Protein AF-A0A2Z6I873-F1 (afdb_monomer_lite)

pLDDT: mean 78.46, std 14.17, range [36.84, 95.69]

Radius of gyration: 42.98 Å; chains: 1; bounding box: 74×57×119 Å

Organism: NCBI:txid2494234

Sequence (295 aa):
MDRLLSEEDGTARLMSDFQIARRAGEVIQPVVKPFRLVLDFSRGHTRYEDHTLVLLAQNAAQLNRLRQLVPRMLAALAVKGLPVAEIDIRIAPPAEPEPEPVPPAPPREHSIAASARLRARLDDFHDPDLRATLARLADAIAPRPEERTGQLRSGFDEAGNDARHLLEALARLENHLPEAPDPRLVPTEEDVQHKPELAGVRDRLLSKLTRRVALEDRLGRLRARAGDELLAVESARFQLGFDFEGDAGSESGMPEPSADDVARLERDYLALKARLLDLRNEVEALESAIDHSAH

Secondary structure (DSSP, 8-state):
--SSHHHHHHHHHHHHHHHHHHHHHHHHHHHHGGGT----TTTSSEEEETTEEEEEESSHHHHHHHHHHHHHHHHHHHHTT----EEEEEEPPPPPPPPP-PPPPPPPPP-HHHHHHHHHTGGG---HHHHHHHHHHHHHHSPPHHHHHHHHHHHHHHHHHHHHHHHHHHHHHHHTSPPPPPGGGSPPHHHHHH-GGGHHHHHHHHHHHHHHHHHHHHHHHHHHHHHHHHHHHHHHHHHTTPPPTT-TT----PPPPPHHHHHHHHHHHHHHHHHHHHHHHHHHHHHHHHHHH--

Structure (mmCIF, N/CA/C/O backbone):
data_AF-A0A2Z6I873-F1
#
_entry.id   AF-A0A2Z6I873-F1
#
loop_
_atom_site.group_PDB
_atom_site.id
_atom_site.type_symbol
_atom_site.label_atom_id
_atom_site.label_alt_id
_atom_site.label_comp_id
_atom_site.label_asym_id
_atom_site.label_entity_id
_atom_site.label_seq_id
_atom_site.pdbx_PDB_ins_code
_atom_site.Cartn_x
_atom_site.Cartn_y
_atom_site.Cartn_z
_atom_site.occupancy
_atom_site.B_iso_or_equiv
_atom_site.auth_seq_id
_atom_site.auth_comp_id
_atom_site.auth_asym_id
_atom_site.auth_atom_id
_atom_site.pdbx_PDB_model_num
ATOM 1 N N . MET A 1 1 ? 10.652 -19.950 -63.183 1.00 39.16 1 MET A N 1
ATOM 2 C CA . MET A 1 1 ? 11.901 -19.277 -62.780 1.00 39.16 1 MET A CA 1
ATOM 3 C C . MET A 1 1 ? 12.100 -18.112 -63.734 1.00 39.16 1 MET A C 1
ATOM 5 O O . MET A 1 1 ? 12.681 -18.331 -64.776 1.00 39.16 1 MET A O 1
ATOM 9 N N . ASP A 1 2 ? 11.515 -16.945 -63.453 1.00 42.38 2 ASP A N 1
ATOM 10 C CA . ASP A 1 2 ? 11.633 -15.759 -64.334 1.00 42.38 2 ASP A CA 1
ATOM 11 C C . ASP A 1 2 ? 11.226 -14.465 -63.596 1.00 42.38 2 ASP A C 1
ATOM 13 O O . ASP A 1 2 ? 10.561 -13.581 -64.122 1.00 42.38 2 ASP A O 1
ATOM 17 N N . ARG A 1 3 ? 11.539 -14.384 -62.295 1.00 39.78 3 ARG A N 1
ATOM 18 C CA . ARG A 1 3 ? 11.230 -13.207 -61.456 1.00 39.78 3 ARG A CA 1
ATOM 19 C C . ARG A 1 3 ? 12.437 -12.608 -60.738 1.00 39.78 3 ARG A C 1
ATOM 21 O O . ARG A 1 3 ? 12.281 -11.589 -60.091 1.00 39.78 3 ARG A O 1
ATOM 28 N N . LEU A 1 4 ? 13.617 -13.217 -60.872 1.00 39.97 4 LEU A N 1
ATOM 29 C CA . LEU A 1 4 ? 14.851 -12.764 -60.216 1.00 39.97 4 LEU A CA 1
ATOM 30 C C . LEU A 1 4 ? 15.862 -12.130 -61.192 1.00 39.97 4 LEU A C 1
ATOM 32 O O . LEU A 1 4 ? 16.748 -11.422 -60.745 1.00 39.97 4 LEU A O 1
ATOM 36 N N . LEU A 1 5 ? 15.701 -12.308 -62.512 1.00 40.38 5 LEU A N 1
ATOM 37 C CA . LEU A 1 5 ? 16.580 -11.699 -63.528 1.00 40.38 5 LEU A CA 1
ATOM 38 C C . LEU A 1 5 ? 16.092 -10.320 -64.020 1.00 40.38 5 LEU A C 1
ATOM 40 O O . LEU A 1 5 ? 16.862 -9.569 -64.602 1.00 40.38 5 LEU A O 1
ATOM 44 N N . SER A 1 6 ? 14.833 -9.939 -63.759 1.00 50.22 6 SER A N 1
ATOM 45 C CA . SER A 1 6 ? 14.319 -8.602 -64.121 1.00 50.22 6 SER A CA 1
ATOM 46 C C . SER A 1 6 ? 14.684 -7.503 -63.116 1.00 50.22 6 SER A C 1
ATOM 48 O O . SER A 1 6 ? 14.650 -6.326 -63.471 1.00 50.22 6 SER A O 1
ATOM 50 N N . GLU A 1 7 ? 15.037 -7.857 -61.877 1.00 46.22 7 GLU A N 1
ATOM 51 C CA . GLU A 1 7 ? 15.473 -6.883 -60.865 1.00 46.22 7 GLU A CA 1
ATOM 52 C C . GLU A 1 7 ? 16.946 -6.486 -61.049 1.00 46.22 7 GLU A C 1
ATOM 54 O O . GLU A 1 7 ? 17.292 -5.320 -60.859 1.00 46.22 7 GLU A O 1
ATOM 59 N N . GLU A 1 8 ? 17.810 -7.401 -61.497 1.00 48.56 8 GLU A N 1
ATOM 60 C CA . GLU A 1 8 ? 19.225 -7.111 -61.782 1.00 48.56 8 GLU A CA 1
ATOM 61 C C . GLU A 1 8 ? 19.395 -6.188 -63.004 1.00 48.56 8 GLU A C 1
ATOM 63 O O . GLU A 1 8 ? 20.125 -5.198 -62.937 1.00 48.56 8 GLU A O 1
ATOM 68 N N . ASP A 1 9 ? 18.638 -6.414 -64.084 1.00 55.28 9 ASP A N 1
ATOM 69 C CA . ASP A 1 9 ? 18.617 -5.512 -65.246 1.00 55.28 9 ASP A CA 1
ATOM 70 C C . ASP A 1 9 ? 17.970 -4.153 -64.927 1.00 55.28 9 ASP A C 1
ATOM 72 O O . ASP A 1 9 ? 18.405 -3.111 -65.429 1.00 55.28 9 ASP A O 1
ATOM 76 N N . GLY A 1 10 ? 16.941 -4.137 -64.072 1.00 58.72 10 GLY A N 1
ATOM 77 C CA . GLY A 1 10 ? 16.298 -2.907 -63.608 1.00 58.72 10 GLY A CA 1
ATOM 78 C C . GLY A 1 10 ? 17.222 -2.061 -62.730 1.00 58.72 10 GLY A C 1
ATOM 79 O O . GLY A 1 10 ? 17.342 -0.855 -62.938 1.00 58.72 10 GLY A O 1
ATOM 80 N N . THR A 1 11 ? 17.934 -2.685 -61.790 1.00 61.53 11 THR A N 1
ATOM 81 C CA . THR A 1 11 ? 18.901 -2.004 -60.914 1.00 61.53 11 THR A CA 1
ATOM 82 C C . THR A 1 11 ? 20.138 -1.529 -61.671 1.00 61.53 11 THR A C 1
ATOM 84 O O . THR A 1 11 ? 20.607 -0.420 -61.412 1.00 61.53 11 THR A O 1
ATOM 87 N N . ALA A 1 12 ? 20.627 -2.289 -62.656 1.00 62.16 12 ALA A N 1
ATOM 88 C CA . ALA A 1 12 ? 21.726 -1.864 -63.522 1.00 62.16 12 ALA A CA 1
ATOM 89 C C . ALA A 1 12 ? 21.360 -0.629 -64.367 1.00 62.16 12 ALA A C 1
ATOM 91 O O . ALA A 1 12 ? 22.153 0.313 -64.441 1.00 62.16 12 ALA A O 1
ATOM 92 N N . ARG A 1 13 ? 20.144 -0.588 -64.936 1.00 62.38 13 ARG A N 1
ATOM 93 C CA . ARG A 1 13 ? 19.623 0.581 -65.672 1.00 62.38 13 ARG A CA 1
ATOM 94 C C . ARG A 1 13 ? 19.418 1.794 -64.764 1.00 62.38 13 ARG A C 1
ATOM 96 O O . ARG A 1 13 ? 19.892 2.882 -65.076 1.00 62.38 13 ARG A O 1
ATOM 103 N N . LEU A 1 14 ? 18.825 1.599 -63.587 1.00 64.06 14 LEU A N 1
ATOM 104 C CA . LEU A 1 14 ? 18.654 2.664 -62.591 1.00 64.06 14 LEU A CA 1
ATOM 105 C C . LEU A 1 14 ? 20.001 3.238 -62.122 1.00 64.06 14 LEU A C 1
ATOM 107 O O . LEU A 1 14 ? 20.135 4.449 -61.950 1.00 64.06 14 LEU A O 1
ATOM 111 N N . MET A 1 15 ? 21.022 2.390 -61.958 1.00 68.19 15 MET A N 1
ATOM 112 C CA . MET A 1 15 ? 22.381 2.821 -61.626 1.00 68.19 15 MET A CA 1
ATOM 113 C C . MET A 1 15 ? 23.045 3.592 -62.773 1.00 68.19 15 MET A C 1
ATOM 115 O O . MET A 1 15 ? 23.716 4.593 -62.511 1.00 68.19 15 MET A O 1
ATOM 119 N N . SER A 1 16 ? 22.859 3.179 -64.034 1.00 68.56 16 SER A N 1
ATOM 120 C CA . SER A 1 16 ? 23.373 3.936 -65.183 1.00 68.56 16 SER A CA 1
ATOM 121 C C . SER A 1 16 ? 22.681 5.289 -65.335 1.00 68.56 16 SER A C 1
ATOM 123 O O . SER A 1 16 ? 23.359 6.300 -65.532 1.00 68.56 16 SER A O 1
ATOM 125 N N . ASP A 1 17 ? 21.364 5.340 -65.145 1.00 70.62 17 ASP A N 1
ATOM 126 C CA . ASP A 1 17 ? 20.580 6.573 -65.225 1.00 70.62 17 ASP A CA 1
ATOM 127 C C . ASP A 1 17 ? 20.951 7.535 -64.093 1.00 70.62 17 ASP A C 1
ATOM 129 O O . ASP A 1 17 ? 21.125 8.734 -64.318 1.00 70.62 17 ASP A O 1
ATOM 133 N N . PHE A 1 18 ? 21.192 7.014 -62.886 1.00 66.75 18 PHE A N 1
ATOM 134 C CA . PHE A 1 18 ? 21.690 7.795 -61.754 1.00 66.75 18 PHE A CA 1
ATOM 135 C C . PHE A 1 18 ? 23.097 8.360 -62.003 1.00 66.75 18 PHE A C 1
ATOM 137 O O . PHE A 1 18 ? 23.373 9.520 -61.685 1.00 66.75 18 PHE A O 1
ATOM 144 N N . GLN A 1 19 ? 23.999 7.584 -62.613 1.00 72.06 19 GLN A N 1
ATOM 145 C CA . GLN A 1 19 ? 25.341 8.059 -62.967 1.00 72.06 19 GLN A CA 1
ATOM 146 C C . GLN A 1 19 ? 25.305 9.145 -64.052 1.00 72.06 19 GLN A C 1
ATOM 148 O O . GLN A 1 19 ? 26.059 10.120 -63.961 1.00 72.06 19 GLN A O 1
ATOM 153 N N . ILE A 1 20 ? 24.425 9.012 -65.050 1.00 71.75 20 ILE A N 1
ATOM 154 C CA . ILE A 1 20 ? 24.204 10.033 -66.086 1.00 71.75 20 ILE A CA 1
ATOM 155 C C . ILE A 1 20 ? 23.599 11.295 -65.461 1.00 71.75 20 ILE A C 1
ATOM 157 O O . ILE A 1 20 ? 24.105 12.390 -65.707 1.00 71.75 20 ILE A O 1
ATOM 161 N N . ALA A 1 21 ? 22.594 11.157 -64.592 1.00 70.12 21 ALA A N 1
ATOM 162 C CA . ALA A 1 21 ? 21.965 12.271 -63.883 1.00 70.12 21 ALA A CA 1
ATOM 163 C C . ALA A 1 21 ? 22.954 13.029 -62.981 1.00 70.12 21 ALA A C 1
ATOM 165 O O . ALA A 1 21 ? 22.953 14.264 -62.965 1.00 70.12 21 ALA A O 1
ATOM 166 N N . ARG A 1 22 ? 23.850 12.316 -62.284 1.00 72.62 22 ARG A N 1
ATOM 167 C CA . ARG A 1 22 ? 24.911 12.912 -61.460 1.00 72.62 22 ARG A CA 1
ATOM 168 C C . ARG A 1 22 ? 25.940 13.661 -62.304 1.00 72.62 22 ARG A C 1
ATOM 170 O O . ARG A 1 22 ? 26.270 14.803 -61.995 1.00 72.62 22 ARG A O 1
ATOM 177 N N . ARG A 1 23 ? 26.417 13.054 -63.396 1.00 68.88 23 ARG A N 1
ATOM 178 C CA . ARG A 1 23 ? 27.360 13.709 -64.321 1.00 68.88 23 ARG A CA 1
ATOM 179 C C . ARG A 1 23 ? 26.734 14.936 -64.983 1.00 68.88 23 ARG A C 1
ATOM 181 O O . ARG A 1 23 ? 27.389 15.968 -65.079 1.00 68.88 23 ARG A O 1
ATOM 188 N N . ALA A 1 24 ? 25.471 14.858 -65.396 1.00 68.75 24 ALA A N 1
ATOM 189 C CA . ALA A 1 24 ? 24.734 16.001 -65.929 1.00 68.75 24 ALA A CA 1
ATOM 190 C C . ALA A 1 24 ? 24.575 17.110 -64.875 1.00 68.75 24 ALA A C 1
ATOM 192 O O . ALA A 1 24 ? 24.815 18.280 -65.170 1.00 68.75 24 ALA A O 1
ATOM 193 N N . GLY A 1 25 ? 24.271 16.740 -63.629 1.00 67.25 25 GLY A N 1
ATOM 194 C CA . GLY A 1 25 ? 24.203 17.647 -62.485 1.00 67.25 25 GLY A CA 1
ATOM 195 C C . GLY A 1 25 ? 25.512 18.395 -62.216 1.00 67.25 25 GLY A C 1
ATOM 196 O O . GLY A 1 25 ? 25.511 19.619 -62.101 1.00 67.25 25 GLY A O 1
ATOM 197 N N . GLU A 1 26 ? 26.649 17.695 -62.219 1.00 71.88 26 GLU A N 1
ATOM 198 C CA . GLU A 1 26 ? 27.989 18.289 -62.067 1.00 71.88 26 GLU A CA 1
ATOM 199 C C . GLU A 1 26 ? 28.343 19.271 -63.201 1.00 71.88 26 GLU A C 1
ATOM 201 O O . GLU A 1 26 ? 29.030 20.269 -62.975 1.00 71.88 26 GLU A O 1
ATOM 206 N N . VAL A 1 27 ? 27.861 19.022 -64.424 1.00 70.44 27 VAL A N 1
ATOM 207 C CA . VAL A 1 27 ? 28.084 19.892 -65.595 1.00 70.44 27 VAL A CA 1
ATOM 208 C C . VAL A 1 27 ? 27.200 21.137 -65.567 1.00 70.44 27 VAL A C 1
ATOM 210 O O . VAL A 1 27 ? 27.641 22.215 -65.968 1.00 70.44 27 VAL A O 1
ATOM 213 N N . ILE A 1 28 ? 25.972 21.007 -65.072 1.00 70.81 28 ILE A N 1
ATOM 214 C CA . ILE A 1 28 ? 24.995 22.098 -64.992 1.00 70.81 28 ILE A CA 1
ATOM 215 C C . ILE A 1 28 ? 25.265 23.009 -63.788 1.00 70.81 28 ILE A C 1
ATOM 217 O O . ILE A 1 28 ? 25.073 24.224 -63.884 1.00 70.81 28 ILE A O 1
ATOM 221 N N . GLN A 1 29 ? 25.777 22.463 -62.680 1.00 71.38 29 GLN A N 1
ATOM 222 C CA . GLN A 1 29 ? 26.079 23.205 -61.453 1.00 71.38 29 GLN A CA 1
ATOM 223 C C . GLN A 1 29 ? 26.865 24.519 -61.681 1.00 71.38 29 GLN A C 1
ATOM 225 O O . GLN A 1 29 ? 26.432 25.553 -61.168 1.00 71.38 29 GLN A O 1
ATOM 230 N N . PRO A 1 30 ? 27.960 24.575 -62.470 1.00 68.94 30 PRO A N 1
ATOM 231 C CA . PRO A 1 30 ? 28.676 25.827 -62.742 1.00 68.94 30 PRO A CA 1
ATOM 232 C C . PRO A 1 30 ? 27.899 26.831 -63.612 1.00 68.94 30 PRO A C 1
ATOM 234 O O . PRO A 1 30 ? 28.166 28.026 -63.517 1.00 68.94 30 PRO A O 1
ATOM 237 N N . VAL A 1 31 ? 26.932 26.386 -64.423 1.00 68.44 31 VAL A N 1
ATOM 238 C CA . VAL A 1 31 ? 26.053 27.264 -65.226 1.00 68.44 31 VAL A CA 1
ATOM 239 C C . VAL A 1 31 ? 24.965 27.895 -64.353 1.00 68.44 31 VAL A C 1
ATOM 241 O O . VAL A 1 31 ? 24.545 29.026 -64.594 1.00 68.44 31 VAL A O 1
ATOM 244 N N . VAL A 1 32 ? 24.540 27.180 -63.311 1.00 68.75 32 VAL A N 1
ATOM 245 C CA . VAL A 1 32 ? 23.475 27.593 -62.391 1.00 68.75 32 VAL A CA 1
ATOM 246 C C . VAL A 1 32 ? 24.007 28.408 -61.198 1.00 68.75 32 VAL A C 1
ATOM 248 O O . VAL A 1 32 ? 23.339 29.335 -60.734 1.00 68.75 32 VAL A O 1
ATOM 251 N N . LYS A 1 33 ? 25.244 28.153 -60.748 1.00 67.31 33 LYS A N 1
ATOM 252 C CA . LYS A 1 33 ? 25.911 28.850 -59.627 1.00 67.31 33 LYS A CA 1
ATOM 253 C C . LYS A 1 33 ? 25.896 30.396 -59.712 1.00 67.31 33 LYS A C 1
ATOM 255 O O . LYS A 1 33 ? 25.665 31.025 -58.677 1.00 67.31 33 LYS A O 1
ATOM 260 N N . PRO A 1 34 ? 26.067 31.047 -60.884 1.00 64.94 34 PRO A N 1
ATOM 261 C CA . PRO A 1 34 ? 25.998 32.509 -61.011 1.00 64.94 34 PRO A CA 1
ATOM 262 C C . PRO A 1 34 ? 24.611 33.101 -60.720 1.00 64.94 34 PRO A C 1
ATOM 264 O O . PRO A 1 34 ? 24.507 34.264 -60.341 1.00 64.94 34 PRO A O 1
ATOM 267 N N . PHE A 1 35 ? 23.544 32.308 -60.853 1.00 65.44 35 PHE A N 1
ATOM 268 C CA . PHE A 1 35 ? 22.158 32.755 -60.681 1.00 65.44 35 PHE A CA 1
ATOM 269 C C . PHE A 1 35 ? 21.651 32.634 -59.233 1.00 65.44 35 PHE A C 1
ATOM 271 O O . PHE A 1 35 ? 20.459 32.826 -58.983 1.00 65.44 35 PHE A O 1
ATOM 278 N N . ARG A 1 36 ? 22.553 32.346 -58.275 1.00 59.72 36 ARG A N 1
ATOM 279 C CA . ARG A 1 36 ? 22.280 32.243 -56.826 1.00 59.72 36 ARG A CA 1
ATOM 280 C C . ARG A 1 36 ? 21.086 31.336 -56.491 1.00 59.72 36 ARG A C 1
ATOM 282 O O . ARG A 1 36 ? 20.305 31.632 -55.589 1.00 59.72 36 ARG A O 1
ATOM 289 N N . LEU A 1 37 ? 20.923 30.238 -57.226 1.00 64.62 37 LEU A N 1
ATOM 290 C CA . LEU A 1 37 ? 19.968 29.196 -56.858 1.00 64.62 37 LEU A CA 1
ATOM 291 C C . LEU A 1 37 ? 20.564 28.395 -55.689 1.00 64.62 37 LEU A C 1
ATOM 293 O O . LEU A 1 37 ? 21.675 27.884 -55.798 1.00 64.62 37 LEU A O 1
ATOM 297 N N . VAL A 1 38 ? 19.843 28.308 -54.565 1.00 60.56 38 VAL A N 1
ATOM 298 C CA . VAL A 1 38 ? 20.217 27.500 -53.383 1.00 60.56 38 VAL A CA 1
ATOM 299 C C . VAL A 1 38 ? 19.862 26.030 -53.653 1.00 60.56 38 VAL A C 1
ATOM 301 O O . VAL A 1 38 ? 19.076 25.415 -52.944 1.00 60.56 38 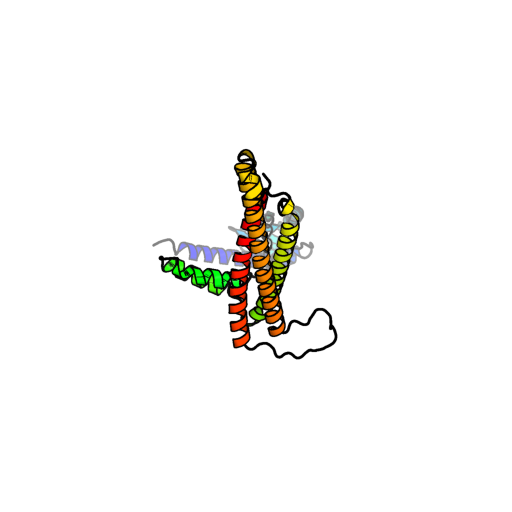VAL A O 1
ATOM 304 N N . LEU A 1 39 ? 20.361 25.502 -54.769 1.00 63.56 39 LEU A N 1
ATOM 305 C CA . LEU A 1 39 ? 20.179 24.122 -55.204 1.00 63.56 39 LEU A CA 1
ATOM 306 C C . LEU A 1 39 ? 21.540 23.568 -55.604 1.00 63.56 39 LEU A C 1
ATOM 308 O O . LEU A 1 39 ? 22.283 24.197 -56.363 1.00 63.56 39 LEU A O 1
ATOM 312 N N . ASP A 1 40 ? 21.863 22.392 -55.080 1.00 62.38 40 ASP A N 1
ATOM 313 C CA . ASP A 1 40 ? 23.061 21.663 -55.466 1.00 62.38 40 ASP A CA 1
ATOM 314 C C . ASP A 1 40 ? 22.678 20.489 -56.364 1.00 62.38 40 ASP A C 1
ATOM 316 O O . ASP A 1 40 ? 22.396 19.389 -55.890 1.00 62.38 40 ASP A O 1
ATOM 320 N N . PHE A 1 41 ? 22.674 20.734 -57.676 1.00 63.66 41 PHE A N 1
ATOM 321 C CA . PHE A 1 41 ? 22.372 19.725 -58.692 1.00 63.66 41 PHE A CA 1
ATOM 322 C C . PHE A 1 41 ? 23.452 18.635 -58.774 1.00 63.66 41 PHE A C 1
ATOM 324 O O . PHE A 1 41 ? 23.253 17.636 -59.455 1.00 63.66 41 PHE A O 1
ATOM 331 N N . SER A 1 42 ? 24.592 18.795 -58.083 1.00 59.19 42 SER A N 1
ATOM 332 C CA . SER A 1 42 ? 25.669 17.796 -58.053 1.00 59.19 42 SER A CA 1
ATOM 333 C C . SER A 1 42 ? 25.441 16.659 -57.047 1.00 59.19 42 SER A C 1
ATOM 335 O O . SER A 1 42 ? 26.047 15.595 -57.180 1.00 59.19 42 SER A O 1
ATOM 337 N N . ARG A 1 43 ? 24.572 16.858 -56.043 1.00 58.09 43 ARG A N 1
ATOM 338 C CA . ARG A 1 43 ? 24.338 15.902 -54.938 1.00 58.09 43 ARG A CA 1
ATOM 339 C C . ARG A 1 43 ? 22.891 15.415 -54.824 1.00 58.09 43 ARG A C 1
ATOM 341 O O . ARG A 1 43 ? 22.600 14.580 -53.974 1.00 58.09 43 ARG A O 1
ATOM 348 N N . GLY A 1 44 ? 22.004 15.906 -55.683 1.00 62.56 44 GLY A N 1
ATOM 349 C CA . GLY A 1 44 ? 20.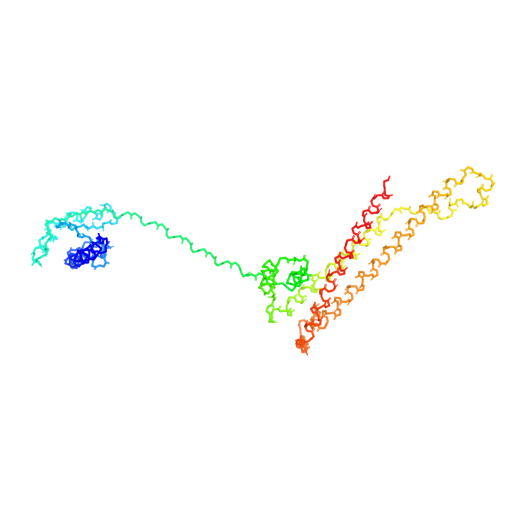586 15.559 -55.727 1.00 62.56 44 GLY A CA 1
ATOM 350 C C . GLY A 1 44 ? 19.822 16.519 -56.641 1.00 62.56 44 GLY A C 1
ATOM 351 O O . GLY A 1 44 ? 20.397 17.473 -57.151 1.00 62.56 44 GLY A O 1
ATOM 352 N N . HIS A 1 45 ? 18.524 16.281 -56.845 1.00 63.75 45 HIS A N 1
ATOM 353 C CA . HIS A 1 45 ? 17.614 17.105 -57.668 1.00 63.75 45 HIS A CA 1
ATOM 354 C C . HIS A 1 45 ? 17.728 16.973 -59.198 1.00 63.75 45 HIS A C 1
ATOM 356 O O . HIS A 1 45 ? 17.069 17.726 -59.917 1.00 63.75 45 HIS A O 1
ATOM 362 N N . THR A 1 46 ? 18.492 16.007 -59.708 1.00 68.88 46 THR A N 1
ATOM 363 C CA . THR A 1 46 ? 18.505 15.635 -61.130 1.00 68.88 46 THR A CA 1
ATOM 364 C C . THR A 1 46 ? 18.067 14.183 -61.297 1.00 68.88 46 THR A C 1
ATOM 366 O O . THR A 1 46 ? 18.473 13.305 -60.537 1.00 68.88 46 THR A O 1
ATOM 369 N N . ARG A 1 47 ? 17.218 13.917 -62.286 1.00 71.56 47 ARG A N 1
ATOM 370 C CA . ARG A 1 47 ? 16.792 12.572 -62.679 1.00 71.56 47 ARG A CA 1
ATOM 371 C C . ARG A 1 47 ? 16.891 12.463 -64.194 1.00 71.56 47 ARG A C 1
ATOM 373 O O . ARG A 1 47 ? 16.613 13.431 -64.887 1.00 71.56 47 ARG A O 1
ATOM 380 N N . TYR A 1 48 ? 17.329 11.322 -64.702 1.00 71.00 48 TYR A N 1
ATOM 381 C CA . TYR A 1 48 ? 17.423 11.065 -66.135 1.00 71.00 48 TYR A CA 1
ATOM 382 C C . TYR A 1 48 ? 16.384 10.003 -66.497 1.00 71.00 48 TYR A C 1
ATOM 384 O O . TYR A 1 48 ? 16.354 8.953 -65.864 1.00 71.00 48 TYR A O 1
ATOM 392 N N . GLU A 1 49 ? 15.506 10.310 -67.448 1.00 70.38 49 GLU A N 1
ATOM 393 C CA . GLU A 1 49 ? 14.467 9.409 -67.961 1.00 70.38 49 GLU A CA 1
ATOM 394 C C . GLU A 1 49 ? 14.489 9.484 -69.489 1.00 70.38 49 GLU A C 1
ATOM 396 O O . GLU A 1 49 ? 14.255 10.555 -70.039 1.00 70.38 49 GLU A O 1
ATOM 401 N N . ASP A 1 50 ? 14.804 8.378 -70.171 1.00 61.66 50 ASP A N 1
ATOM 402 C CA . ASP A 1 50 ? 14.673 8.214 -71.631 1.00 61.66 50 ASP A CA 1
ATOM 403 C C . ASP A 1 50 ? 15.169 9.410 -72.477 1.00 61.66 50 ASP A C 1
ATOM 405 O O . ASP A 1 50 ? 14.451 9.934 -73.324 1.00 61.66 50 ASP A O 1
ATOM 409 N N . HIS A 1 51 ? 16.418 9.846 -72.257 1.00 68.06 51 HIS A N 1
ATOM 410 C CA . HIS A 1 51 ? 17.065 11.003 -72.915 1.00 68.06 51 HIS A CA 1
ATOM 411 C C . HIS A 1 51 ? 16.599 12.395 -72.469 1.00 68.06 51 HIS A C 1
ATOM 413 O O . HIS A 1 51 ? 17.108 13.401 -72.974 1.00 68.06 51 HIS A O 1
ATOM 419 N N . THR A 1 52 ? 15.734 12.471 -71.463 1.00 72.88 52 THR A N 1
ATOM 420 C CA . THR A 1 52 ? 15.292 13.719 -70.842 1.00 72.88 52 THR A CA 1
ATOM 421 C C . THR A 1 52 ? 15.862 13.860 -69.439 1.00 72.88 52 THR A C 1
ATOM 423 O O . THR A 1 52 ? 15.735 12.983 -68.585 1.00 72.88 52 THR A O 1
ATOM 426 N N . LEU A 1 53 ? 16.497 14.999 -69.171 1.00 74.62 53 LEU A N 1
ATOM 427 C CA . LEU A 1 53 ? 16.967 15.339 -67.836 1.00 74.62 53 LEU A CA 1
ATOM 428 C C . LEU A 1 53 ? 15.879 16.112 -67.084 1.00 74.62 53 LEU A C 1
ATOM 430 O O . LEU A 1 53 ? 15.585 17.259 -67.407 1.00 74.62 53 LEU A O 1
ATOM 434 N N . VAL A 1 54 ? 15.311 15.499 -66.053 1.00 78.00 54 VAL A N 1
ATOM 435 C CA . VAL A 1 54 ? 14.335 16.106 -65.149 1.00 78.00 54 VAL A CA 1
ATOM 436 C C . VAL A 1 54 ? 15.065 16.810 -64.002 1.00 78.00 54 VAL A C 1
ATOM 438 O O . VAL A 1 54 ? 15.727 16.175 -63.178 1.00 78.00 54 VAL A O 1
ATOM 441 N N . LEU A 1 55 ? 14.931 18.132 -63.923 1.00 76.50 55 LEU A N 1
ATOM 442 C CA . LEU A 1 55 ? 15.425 18.955 -62.820 1.00 76.50 55 LEU A CA 1
ATOM 443 C C . LEU A 1 55 ? 14.297 19.210 -61.815 1.00 76.50 55 LEU A C 1
ATOM 445 O O . LEU A 1 55 ? 13.228 19.705 -62.177 1.00 76.50 55 LEU A O 1
ATOM 449 N N . LEU A 1 56 ? 14.539 18.909 -60.541 1.00 75.69 56 LEU A N 1
ATOM 450 C CA . LEU A 1 56 ? 13.582 19.147 -59.463 1.00 75.69 56 LEU A CA 1
ATOM 451 C C . LEU A 1 56 ? 13.815 20.529 -58.841 1.00 75.69 56 LEU A C 1
ATOM 453 O O . LEU A 1 56 ? 14.813 20.766 -58.163 1.00 75.69 56 LEU A O 1
ATOM 457 N N . ALA A 1 57 ? 12.884 21.451 -59.073 1.00 74.31 57 ALA A N 1
ATOM 458 C CA . ALA A 1 57 ? 12.855 22.771 -58.453 1.00 74.31 57 ALA A CA 1
ATOM 459 C C . ALA A 1 57 ? 12.060 22.734 -57.138 1.00 74.31 57 ALA A C 1
ATOM 461 O O . ALA A 1 57 ? 11.077 22.010 -57.028 1.00 74.31 57 ALA A O 1
ATOM 462 N N . GLN A 1 58 ? 12.423 23.550 -56.148 1.00 71.88 58 GLN A N 1
ATOM 463 C CA . GLN A 1 58 ? 11.670 23.626 -54.886 1.00 71.88 58 GLN A CA 1
ATOM 464 C C . GLN A 1 58 ? 10.463 24.573 -54.974 1.00 71.88 58 GLN A C 1
ATOM 466 O O . GLN A 1 58 ? 9.557 24.496 -54.153 1.00 71.88 58 GLN A O 1
ATOM 471 N N . ASN A 1 59 ? 10.432 25.493 -55.948 1.00 74.44 59 ASN A N 1
ATOM 472 C CA . ASN A 1 59 ? 9.322 26.433 -56.125 1.00 74.44 59 ASN A CA 1
ATOM 473 C C . ASN A 1 59 ? 9.174 26.932 -57.577 1.00 74.44 59 ASN A C 1
ATOM 475 O O . ASN A 1 59 ? 10.072 26.791 -58.412 1.00 74.44 59 ASN A O 1
ATOM 479 N N . ALA A 1 60 ? 8.035 27.570 -57.870 1.00 75.12 60 ALA A N 1
ATOM 480 C CA . ALA A 1 60 ? 7.705 28.082 -59.204 1.00 75.12 60 ALA A CA 1
ATOM 481 C C . ALA A 1 60 ? 8.668 29.182 -59.703 1.00 75.12 60 ALA A C 1
ATOM 483 O O . ALA A 1 60 ? 8.934 29.287 -60.902 1.00 75.12 60 ALA A O 1
ATOM 484 N N . ALA A 1 61 ? 9.237 29.987 -58.798 1.00 73.62 61 ALA A N 1
ATOM 485 C CA . ALA A 1 61 ? 10.200 31.030 -59.155 1.00 73.62 61 ALA A CA 1
ATOM 486 C C . ALA A 1 61 ? 11.541 30.440 -59.631 1.00 73.62 61 ALA A C 1
ATOM 488 O O . ALA A 1 61 ? 12.124 30.928 -60.601 1.00 73.62 61 ALA A O 1
ATOM 489 N N . GLN A 1 62 ? 12.014 29.371 -58.984 1.00 73.94 62 GLN A N 1
ATOM 490 C CA . GLN A 1 62 ? 13.203 28.621 -59.391 1.00 73.94 62 GLN A CA 1
ATOM 491 C C . GLN A 1 62 ? 12.973 27.901 -60.721 1.00 73.94 62 GLN A C 1
ATOM 493 O O . GLN A 1 62 ? 13.832 27.966 -61.597 1.00 73.94 62 GLN A O 1
ATOM 498 N N . LEU A 1 63 ? 11.796 27.298 -60.910 1.00 78.12 63 LEU A N 1
ATOM 499 C CA . LEU A 1 63 ? 11.413 26.654 -62.167 1.00 78.12 63 LEU A CA 1
ATOM 500 C C . LEU A 1 63 ? 11.477 27.634 -63.351 1.00 78.12 63 LEU A C 1
ATOM 502 O O . LEU A 1 63 ? 12.090 27.327 -64.373 1.00 78.12 63 LEU A O 1
ATOM 506 N N . ASN A 1 64 ? 10.928 28.844 -63.205 1.00 75.56 64 ASN A N 1
ATOM 507 C CA . ASN A 1 64 ? 10.960 29.857 -64.266 1.00 75.56 64 ASN A CA 1
ATOM 508 C C . ASN A 1 64 ? 12.380 30.349 -64.588 1.00 75.56 64 ASN A C 1
ATOM 510 O O . ASN A 1 64 ? 12.704 30.570 -65.754 1.00 75.56 64 ASN A O 1
ATOM 514 N N . ARG A 1 65 ? 13.249 30.481 -63.577 1.00 73.50 65 ARG A N 1
ATOM 515 C CA . ARG A 1 65 ? 14.664 30.837 -63.782 1.00 73.50 65 ARG A CA 1
ATOM 516 C C . ARG A 1 65 ? 15.442 29.719 -64.478 1.00 73.50 65 ARG A C 1
ATOM 518 O O . ARG A 1 65 ? 16.228 30.004 -65.373 1.00 73.50 65 ARG A O 1
ATOM 525 N N . LEU A 1 66 ? 15.203 28.460 -64.111 1.00 74.31 66 LEU A N 1
ATOM 526 C CA . LEU A 1 66 ? 15.836 27.303 -64.750 1.00 74.31 66 LEU A CA 1
ATOM 527 C C . LEU A 1 66 ? 15.395 27.151 -66.211 1.00 74.31 66 LEU A C 1
ATOM 529 O O . LEU A 1 66 ? 16.246 26.906 -67.062 1.00 74.31 66 LEU A O 1
ATOM 533 N N . ARG A 1 67 ? 14.114 27.402 -66.533 1.00 78.50 67 ARG A N 1
ATOM 534 C CA . ARG A 1 67 ? 13.602 27.405 -67.920 1.00 78.50 67 ARG A CA 1
ATOM 535 C C . ARG A 1 67 ? 14.375 28.356 -68.834 1.00 78.50 67 ARG A C 1
ATOM 537 O O . ARG A 1 67 ? 14.695 27.994 -69.960 1.00 78.50 67 ARG A O 1
ATOM 544 N N . GLN A 1 68 ? 14.733 29.542 -68.343 1.00 78.44 68 GLN A N 1
ATOM 545 C CA . GLN A 1 68 ? 15.517 30.521 -69.111 1.00 78.44 68 GLN A CA 1
ATOM 546 C C . GLN A 1 68 ? 16.955 30.052 -69.394 1.00 78.44 68 GLN A C 1
ATOM 548 O O . GLN A 1 68 ? 17.588 30.525 -70.337 1.00 78.44 68 GLN A O 1
ATOM 553 N N . LEU A 1 69 ? 17.476 29.119 -68.592 1.00 75.75 69 LEU A N 1
ATOM 554 C CA . LEU A 1 69 ? 18.829 28.581 -68.719 1.00 75.75 69 LEU A CA 1
ATOM 555 C C . LEU A 1 69 ? 18.887 27.277 -69.516 1.00 75.75 69 LEU A C 1
ATOM 557 O O . LEU A 1 69 ? 19.986 26.871 -69.891 1.00 75.75 69 LEU A O 1
ATOM 561 N N . VAL A 1 70 ? 17.742 26.655 -69.829 1.00 77.44 70 VAL A N 1
ATOM 562 C CA . VAL A 1 70 ? 17.659 25.388 -70.582 1.00 77.44 70 VAL A CA 1
ATOM 563 C C . VAL A 1 70 ? 18.500 25.404 -71.864 1.00 77.44 70 VAL A C 1
ATOM 565 O O . VAL A 1 70 ? 19.307 24.489 -72.024 1.00 77.44 70 VAL A O 1
ATOM 568 N N . PRO A 1 71 ? 18.452 26.446 -72.722 1.00 78.50 71 PRO A N 1
ATOM 569 C CA . PRO A 1 71 ? 19.259 26.469 -73.944 1.00 78.50 71 PRO A CA 1
ATOM 570 C C . PRO A 1 71 ? 20.771 26.440 -73.669 1.00 78.50 71 PRO A C 1
ATOM 572 O O . PRO A 1 71 ? 21.535 25.818 -74.403 1.00 78.50 71 PRO A O 1
ATOM 575 N N . ARG A 1 72 ? 21.215 27.089 -72.582 1.00 75.19 72 ARG A N 1
ATOM 576 C CA . ARG A 1 72 ? 22.632 27.135 -72.179 1.00 75.19 72 ARG A CA 1
ATOM 577 C C . ARG A 1 72 ? 23.073 25.829 -71.519 1.00 75.19 72 ARG A C 1
ATOM 579 O O . ARG A 1 72 ? 24.214 25.417 -71.704 1.00 75.19 72 ARG A O 1
ATOM 586 N N . MET A 1 73 ? 22.179 25.181 -70.772 1.00 73.31 73 MET A N 1
ATOM 587 C CA . MET A 1 73 ? 22.420 23.877 -70.151 1.00 73.31 73 MET A CA 1
ATOM 588 C C . MET A 1 73 ? 22.519 22.771 -71.208 1.00 73.31 73 MET A C 1
ATOM 590 O O . MET A 1 73 ? 23.480 22.009 -71.178 1.00 73.31 73 MET A O 1
ATOM 594 N N . LEU A 1 74 ? 21.614 22.741 -72.193 1.00 73.56 74 LEU A N 1
ATOM 595 C CA . LEU A 1 74 ? 21.673 21.801 -73.321 1.00 73.56 74 LEU A CA 1
ATOM 596 C C . LEU A 1 74 ? 22.975 21.947 -74.122 1.00 73.56 74 LEU A C 1
ATOM 598 O O . LEU A 1 74 ? 23.631 20.950 -74.413 1.00 73.56 74 LEU A O 1
ATOM 602 N N . ALA A 1 75 ? 23.415 23.182 -74.394 1.00 74.88 75 ALA A N 1
ATOM 603 C CA . ALA A 1 75 ? 24.695 23.425 -75.061 1.00 74.88 75 ALA A CA 1
ATOM 604 C C . ALA A 1 75 ? 25.895 22.900 -74.246 1.00 74.88 75 ALA A C 1
ATOM 606 O O . ALA A 1 75 ? 26.804 22.286 -74.801 1.00 74.88 75 ALA A O 1
ATOM 607 N N . ALA A 1 76 ? 25.896 23.097 -72.923 1.00 72.19 76 ALA A N 1
ATOM 608 C CA . ALA A 1 76 ? 26.962 22.612 -72.044 1.00 72.19 76 ALA A CA 1
ATOM 609 C C . ALA A 1 76 ? 26.994 21.074 -71.925 1.00 72.19 76 ALA A C 1
ATOM 611 O O . ALA A 1 76 ? 28.075 20.488 -71.845 1.00 72.19 76 ALA A O 1
ATOM 612 N N . LEU A 1 77 ? 25.829 20.420 -71.942 1.00 71.56 77 LEU A N 1
ATOM 613 C CA . LEU A 1 77 ? 25.708 18.958 -71.930 1.00 71.56 77 LEU A CA 1
ATOM 614 C C . LEU A 1 77 ? 26.151 18.337 -73.264 1.00 71.56 77 LEU A C 1
ATOM 616 O O . LEU A 1 77 ? 26.865 17.333 -73.253 1.00 71.56 77 LEU A O 1
ATOM 620 N N . ALA A 1 78 ? 25.813 18.973 -74.393 1.00 72.00 78 ALA A N 1
ATOM 621 C CA . ALA A 1 78 ? 26.231 18.544 -75.729 1.00 72.00 78 ALA A CA 1
ATOM 622 C C . ALA A 1 78 ? 27.758 18.600 -75.907 1.00 72.00 78 ALA A C 1
ATOM 624 O O . ALA A 1 78 ? 28.356 17.659 -76.425 1.00 72.00 78 ALA A O 1
ATOM 625 N N . VAL A 1 79 ? 28.416 19.651 -75.400 1.00 74.12 79 VAL A N 1
ATOM 626 C CA . VAL A 1 79 ? 29.890 19.778 -75.422 1.00 74.12 79 VAL A CA 1
ATOM 627 C C . VAL A 1 79 ? 30.580 18.657 -74.635 1.00 74.12 79 VAL A C 1
ATOM 629 O O . VAL A 1 79 ? 31.688 18.253 -74.978 1.00 74.12 79 VAL A O 1
ATOM 632 N N . LYS A 1 80 ? 29.932 18.128 -73.592 1.00 69.25 80 LYS A N 1
ATOM 633 C CA . LYS A 1 80 ? 30.456 17.018 -72.784 1.00 69.25 80 LYS A CA 1
ATOM 634 C C . LYS A 1 80 ? 30.019 15.630 -73.275 1.00 69.25 80 LYS A C 1
ATOM 636 O O . LYS A 1 80 ? 30.348 14.646 -72.619 1.00 69.25 80 LYS A O 1
ATOM 641 N N . GLY A 1 81 ? 29.310 15.544 -74.405 1.00 63.25 81 GLY A N 1
ATOM 642 C CA . GLY A 1 81 ? 28.913 14.277 -75.029 1.00 63.25 81 GLY A CA 1
ATOM 643 C C . GLY A 1 81 ? 27.900 13.456 -74.225 1.00 63.25 81 GLY A C 1
ATOM 644 O O . GLY A 1 81 ? 27.886 12.233 -74.340 1.00 63.25 81 GLY A O 1
ATOM 645 N N . LEU A 1 82 ? 27.081 14.096 -73.382 1.00 71.38 82 LEU A N 1
ATOM 646 C CA . LEU A 1 82 ? 26.040 13.409 -72.608 1.00 71.38 82 LEU A CA 1
ATOM 647 C C . LEU A 1 82 ? 24.786 13.176 -73.477 1.00 71.38 82 LEU A C 1
ATOM 649 O O . LEU A 1 82 ? 24.391 14.090 -74.202 1.00 71.38 82 LEU A O 1
ATOM 653 N N . PRO A 1 83 ? 24.123 12.004 -73.394 1.00 65.06 83 PRO A N 1
ATOM 654 C CA . PRO A 1 83 ? 22.970 11.644 -74.230 1.00 65.06 83 PRO A CA 1
ATOM 655 C C . PRO A 1 83 ? 21.653 12.299 -73.758 1.00 65.06 83 PRO A C 1
ATOM 657 O O . PRO A 1 83 ? 20.637 11.626 -73.621 1.00 65.06 83 PRO A O 1
ATOM 660 N N . VAL A 1 84 ? 21.668 13.606 -73.478 1.00 68.00 84 VAL A N 1
ATOM 661 C CA . VAL A 1 84 ? 20.496 14.380 -73.032 1.00 68.00 84 VAL A CA 1
ATOM 662 C C . VAL A 1 84 ? 19.961 15.201 -74.208 1.00 68.00 84 VAL A C 1
ATOM 664 O O . VAL A 1 84 ? 20.622 16.140 -74.650 1.00 68.00 84 VAL A O 1
ATOM 667 N N . ALA A 1 85 ? 18.779 14.847 -74.709 1.00 65.31 85 ALA A N 1
ATOM 668 C CA . ALA A 1 85 ? 18.101 15.533 -75.809 1.00 65.31 85 ALA A CA 1
ATOM 669 C C . ALA A 1 85 ? 17.208 16.682 -75.311 1.00 65.31 85 ALA A C 1
ATOM 671 O O . ALA A 1 85 ? 17.141 17.732 -75.950 1.00 65.31 85 ALA A O 1
ATOM 672 N N . GLU A 1 86 ? 16.571 16.514 -74.147 1.00 71.44 86 GLU A N 1
ATOM 673 C CA . GLU A 1 86 ? 15.634 17.489 -73.581 1.00 71.44 86 GLU A CA 1
ATOM 674 C C . GLU A 1 86 ? 15.845 17.684 -72.070 1.00 71.44 86 GLU A C 1
ATOM 676 O O . GLU A 1 86 ? 16.395 16.825 -71.379 1.00 71.44 86 GLU A O 1
ATOM 681 N N . ILE A 1 87 ? 15.428 18.840 -71.541 1.00 74.31 87 ILE A N 1
ATOM 682 C CA . ILE A 1 87 ? 15.441 19.134 -70.100 1.00 74.31 87 ILE A CA 1
ATOM 683 C C . ILE A 1 87 ? 14.014 19.470 -69.666 1.00 74.31 87 ILE A C 1
ATOM 685 O O . ILE A 1 87 ? 13.465 20.485 -70.097 1.00 74.31 87 ILE A O 1
ATOM 689 N N . ASP A 1 88 ? 13.446 18.656 -68.778 1.00 76.25 88 ASP A N 1
ATOM 690 C CA . ASP A 1 88 ? 12.162 18.914 -68.119 1.00 76.25 88 ASP A CA 1
ATOM 691 C C . ASP A 1 88 ? 12.410 19.464 -66.703 1.00 76.25 88 ASP A C 1
ATOM 693 O O . ASP A 1 88 ? 13.400 19.131 -66.054 1.00 76.25 88 ASP A O 1
ATOM 697 N N . ILE A 1 89 ? 11.543 20.345 -66.204 1.00 76.38 89 ILE A N 1
ATOM 698 C CA . ILE A 1 89 ? 11.698 20.956 -64.875 1.00 76.38 89 ILE A CA 1
ATOM 699 C C . ILE A 1 89 ? 10.393 20.795 -64.107 1.00 76.38 89 ILE A C 1
ATOM 701 O O . ILE A 1 89 ? 9.374 21.385 -64.472 1.00 76.38 89 ILE A O 1
ATOM 705 N N . ARG A 1 90 ? 10.438 20.041 -63.005 1.00 77.12 90 ARG A N 1
ATOM 706 C CA . ARG A 1 90 ? 9.275 19.732 -62.161 1.00 77.12 90 ARG A CA 1
ATOM 707 C C . ARG A 1 90 ? 9.457 20.292 -60.758 1.00 77.12 90 ARG A C 1
ATOM 709 O O . ARG A 1 90 ? 10.577 20.386 -60.267 1.00 77.12 90 ARG A O 1
ATOM 716 N N . ILE A 1 91 ? 8.362 20.683 -60.110 1.00 76.56 91 ILE A N 1
ATOM 717 C CA . ILE A 1 91 ? 8.400 21.120 -58.709 1.00 76.56 91 ILE A CA 1
ATOM 718 C C . ILE A 1 91 ? 8.399 19.871 -57.825 1.00 76.56 91 ILE A C 1
ATOM 720 O O . ILE A 1 91 ? 7.545 19.003 -57.998 1.00 76.56 91 ILE A O 1
ATOM 724 N N . ALA A 1 92 ? 9.364 19.767 -56.912 1.00 69.31 92 ALA A N 1
ATOM 725 C CA . ALA A 1 92 ? 9.419 18.678 -55.948 1.00 69.31 92 ALA A CA 1
ATOM 726 C C . ALA A 1 92 ? 8.178 18.725 -55.035 1.00 69.31 92 ALA A C 1
ATOM 728 O O . ALA A 1 92 ? 7.809 19.813 -54.582 1.00 69.31 92 ALA A O 1
ATOM 729 N N . PRO A 1 93 ? 7.530 17.581 -54.757 1.00 65.75 93 PRO A N 1
ATOM 730 C CA . PRO A 1 93 ? 6.464 17.537 -53.766 1.00 65.75 93 PRO A CA 1
ATOM 731 C C . PRO A 1 93 ? 7.006 17.988 -52.396 1.00 65.75 93 PRO A C 1
ATOM 733 O O . PRO A 1 93 ? 8.174 17.724 -52.092 1.00 65.75 93 PRO A O 1
ATOM 736 N N . PRO A 1 94 ? 6.200 18.695 -51.584 1.00 62.16 94 PRO A N 1
ATOM 737 C CA . PRO A 1 94 ? 6.615 19.098 -50.245 1.00 62.16 94 PRO A CA 1
ATOM 738 C C . PRO A 1 94 ? 6.958 17.851 -49.423 1.00 62.16 94 PRO A C 1
ATOM 740 O O . PRO A 1 94 ? 6.222 16.867 -49.466 1.00 62.16 94 PRO A O 1
ATOM 743 N N . ALA A 1 95 ? 8.086 17.881 -48.709 1.00 61.25 95 ALA A N 1
ATOM 744 C CA . ALA A 1 95 ? 8.462 16.796 -47.811 1.00 61.25 95 ALA A CA 1
ATOM 745 C C . ALA A 1 95 ? 7.387 16.640 -46.725 1.00 61.25 95 ALA A C 1
ATOM 747 O O . ALA A 1 95 ? 6.950 17.639 -46.148 1.00 61.25 95 ALA A O 1
ATOM 748 N N . GLU A 1 96 ? 6.955 15.406 -46.464 1.00 59.59 96 GLU A N 1
ATOM 749 C CA . GLU A 1 96 ? 6.109 15.119 -45.307 1.00 59.59 96 GLU A CA 1
ATOM 750 C C . GLU A 1 96 ? 6.867 15.518 -44.030 1.00 59.59 96 GLU A C 1
ATOM 752 O O . GLU A 1 96 ? 8.075 15.269 -43.944 1.00 59.59 96 GLU A O 1
ATOM 757 N N . PRO A 1 97 ? 6.208 16.180 -43.062 1.00 62.66 97 PRO A N 1
ATOM 758 C CA . PRO A 1 97 ? 6.847 16.501 -41.796 1.00 62.66 97 PRO A CA 1
ATOM 759 C C . PRO A 1 97 ? 7.283 15.200 -41.115 1.00 62.66 97 PRO A C 1
ATOM 761 O O . PRO A 1 97 ? 6.492 14.270 -40.968 1.00 62.66 97 PRO A O 1
ATOM 764 N N . GLU A 1 98 ? 8.557 15.136 -40.731 1.00 63.72 98 GLU A N 1
ATOM 765 C CA . GLU A 1 98 ? 9.124 14.006 -39.998 1.00 63.72 98 GLU A CA 1
ATOM 766 C C . GLU A 1 98 ? 8.331 13.813 -38.691 1.00 63.72 98 GLU A C 1
ATOM 768 O O . GLU A 1 98 ? 8.056 14.808 -38.009 1.00 63.72 98 GLU A O 1
ATOM 773 N N . PRO A 1 99 ? 7.896 12.583 -38.354 1.00 66.75 99 PRO A N 1
ATOM 774 C CA . PRO A 1 99 ? 7.124 12.353 -37.141 1.00 66.75 99 PRO A CA 1
ATOM 775 C C . PRO A 1 99 ? 7.937 12.818 -35.933 1.00 66.75 99 PRO A C 1
ATOM 777 O O . PRO A 1 99 ? 9.108 12.461 -35.795 1.00 66.75 99 PRO A O 1
ATOM 780 N N . GLU A 1 100 ? 7.318 13.628 -35.071 1.00 72.75 100 GLU A N 1
ATOM 781 C CA . GLU A 1 100 ? 7.974 14.122 -33.864 1.00 72.75 100 GLU A CA 1
ATOM 782 C C . GLU A 1 100 ? 8.535 12.941 -33.052 1.00 72.75 100 GLU A C 1
ATOM 784 O O . GLU A 1 100 ? 7.854 11.918 -32.904 1.00 72.75 100 GLU A O 1
ATOM 789 N N . PRO A 1 101 ? 9.774 13.043 -32.536 1.00 71.69 101 PRO A N 1
ATOM 790 C CA . PRO A 1 101 ? 10.362 11.978 -31.743 1.00 71.69 101 PRO A CA 1
ATOM 791 C C . PRO A 1 101 ? 9.480 11.731 -30.519 1.00 71.69 101 PRO A C 1
ATOM 793 O O . PRO A 1 101 ? 9.330 12.603 -29.663 1.00 71.69 101 PRO A O 1
ATOM 796 N N . VAL A 1 102 ? 8.889 10.535 -30.442 1.00 73.50 102 VAL A N 1
ATOM 797 C CA . VAL A 1 102 ? 8.103 10.119 -29.277 1.00 73.50 102 VAL A CA 1
ATOM 798 C C . VAL A 1 102 ? 9.022 10.215 -28.055 1.00 73.50 102 VAL A C 1
ATOM 800 O O . VAL A 1 102 ? 10.098 9.603 -28.074 1.00 73.50 102 VAL A O 1
ATOM 803 N N . PRO A 1 103 ? 8.657 10.979 -27.009 1.00 74.19 103 PRO A N 1
ATOM 804 C CA . PRO A 1 103 ? 9.474 11.054 -25.809 1.00 74.19 103 PRO A CA 1
ATOM 805 C C . PRO A 1 103 ? 9.667 9.642 -25.241 1.00 74.19 103 PRO A C 1
ATOM 807 O O . PRO A 1 103 ? 8.742 8.823 -25.313 1.00 74.19 103 PRO A O 1
ATOM 810 N N . PRO A 1 104 ? 10.856 9.321 -24.700 1.00 73.81 104 PRO A N 1
ATOM 811 C CA . PRO A 1 104 ? 11.089 8.013 -24.111 1.00 73.81 104 PRO A CA 1
ATOM 812 C C . PRO A 1 104 ? 10.030 7.749 -23.039 1.00 73.81 104 PRO A C 1
ATOM 814 O O . PRO A 1 104 ? 9.711 8.634 -22.242 1.00 73.81 104 PRO A O 1
ATOM 817 N N . ALA A 1 105 ? 9.473 6.536 -23.045 1.00 68.94 105 ALA A N 1
ATOM 818 C CA . ALA A 1 105 ? 8.513 6.122 -22.031 1.00 68.94 105 ALA A CA 1
ATOM 819 C C . ALA A 1 105 ? 9.099 6.371 -20.628 1.00 68.94 105 ALA A C 1
ATOM 821 O O . ALA A 1 105 ? 10.307 6.169 -20.441 1.00 68.94 105 ALA A O 1
ATOM 822 N N . PRO A 1 106 ? 8.277 6.797 -19.649 1.00 71.06 106 PRO A N 1
ATOM 823 C CA . PRO A 1 106 ? 8.757 7.009 -18.293 1.00 71.06 106 PRO A CA 1
ATOM 824 C C . PRO A 1 106 ? 9.423 5.730 -17.759 1.00 71.06 106 PRO A C 1
ATOM 826 O O . PRO A 1 106 ? 9.022 4.619 -18.139 1.00 71.06 106 PRO A O 1
ATOM 829 N N . PRO A 1 107 ? 10.456 5.862 -16.907 1.00 71.56 107 PRO A N 1
ATOM 830 C CA . PRO A 1 107 ? 11.082 4.711 -16.275 1.00 71.56 107 PRO A CA 1
ATOM 831 C C . PRO A 1 107 ? 10.017 3.880 -15.554 1.00 71.56 107 PRO A C 1
ATOM 833 O O . PRO A 1 107 ? 9.100 4.417 -14.937 1.00 71.56 107 PRO A O 1
ATOM 836 N N . ARG A 1 108 ? 10.117 2.555 -15.678 1.00 69.50 108 ARG A N 1
ATOM 837 C CA . ARG A 1 108 ? 9.167 1.633 -15.046 1.00 69.50 108 ARG A CA 1
ATOM 838 C C . ARG A 1 108 ? 9.297 1.750 -13.529 1.00 69.50 108 ARG A C 1
ATOM 840 O O . ARG A 1 108 ? 10.405 1.670 -13.008 1.00 69.50 108 ARG A O 1
ATOM 847 N N . GLU A 1 109 ? 8.175 1.913 -12.840 1.00 76.50 109 GLU A N 1
ATOM 848 C CA . GLU A 1 109 ? 8.147 1.986 -11.380 1.00 76.50 109 GLU A CA 1
ATOM 849 C C . GLU A 1 109 ? 8.443 0.604 -10.773 1.00 76.50 109 GLU A C 1
ATOM 851 O O . GLU A 1 109 ? 7.739 -0.375 -11.035 1.00 76.50 109 GLU A O 1
ATOM 856 N N . HIS A 1 110 ? 9.506 0.516 -9.973 1.00 84.88 110 HIS A N 1
ATOM 857 C CA . HIS A 1 110 ? 9.845 -0.671 -9.188 1.00 84.88 110 HIS A CA 1
ATOM 858 C C . HIS A 1 110 ? 9.123 -0.630 -7.833 1.00 84.88 110 HIS A C 1
ATOM 860 O O . HIS A 1 110 ? 8.972 0.444 -7.257 1.00 84.88 110 HIS A O 1
ATOM 866 N N . SER A 1 111 ? 8.707 -1.774 -7.279 1.00 88.62 111 SER A N 1
ATOM 867 C CA . SER A 1 111 ? 8.015 -1.815 -5.980 1.00 88.62 111 SER A CA 1
ATOM 868 C C . SER A 1 111 ? 8.223 -3.126 -5.219 1.00 88.62 111 SER A C 1
ATOM 870 O O . SER A 1 111 ? 7.860 -4.206 -5.699 1.00 88.62 111 SER A O 1
ATOM 872 N N . ILE A 1 112 ? 8.720 -3.016 -3.978 1.00 87.94 112 ILE A N 1
ATOM 873 C CA . ILE A 1 112 ? 8.831 -4.127 -3.010 1.00 87.94 112 ILE A CA 1
ATOM 874 C C . ILE A 1 112 ? 7.473 -4.808 -2.804 1.00 87.94 112 ILE A C 1
ATOM 876 O O . ILE A 1 112 ? 7.325 -6.015 -3.004 1.00 87.94 112 ILE A O 1
ATOM 880 N N . ALA A 1 113 ? 6.457 -4.024 -2.430 1.00 87.06 113 ALA A N 1
ATOM 881 C CA . ALA A 1 113 ? 5.144 -4.547 -2.064 1.00 87.06 113 ALA A CA 1
ATOM 882 C C . ALA A 1 113 ? 4.430 -5.217 -3.246 1.00 87.06 113 ALA A C 1
ATOM 884 O O . ALA A 1 113 ? 3.819 -6.273 -3.074 1.00 87.06 113 ALA A O 1
ATOM 885 N N . ALA A 1 114 ? 4.506 -4.628 -4.444 1.00 88.44 114 ALA A N 1
ATOM 886 C CA . ALA A 1 114 ? 3.858 -5.193 -5.625 1.00 88.44 114 ALA A CA 1
ATOM 887 C C . ALA A 1 114 ? 4.524 -6.508 -6.060 1.00 88.44 114 ALA A C 1
ATOM 889 O O . ALA A 1 114 ? 3.820 -7.491 -6.304 1.00 88.44 114 ALA A O 1
ATOM 890 N N . SER A 1 115 ? 5.864 -6.555 -6.084 1.00 91.00 115 SER A N 1
ATOM 891 C CA . SER A 1 115 ? 6.620 -7.779 -6.388 1.00 91.00 115 SER A CA 1
ATOM 892 C C . SER A 1 115 ? 6.276 -8.902 -5.408 1.00 91.00 115 SER A C 1
ATOM 894 O O . SER A 1 115 ? 5.898 -10.000 -5.821 1.00 91.00 115 SER A O 1
ATOM 896 N N . ALA A 1 116 ? 6.313 -8.609 -4.104 1.00 89.12 116 ALA A N 1
ATOM 897 C CA . ALA A 1 116 ? 5.993 -9.576 -3.061 1.00 89.12 116 ALA A CA 1
ATOM 898 C C . ALA A 1 116 ? 4.547 -10.085 -3.154 1.00 89.12 116 ALA A C 1
ATOM 900 O O . ALA A 1 116 ? 4.306 -11.285 -3.025 1.00 89.12 116 ALA A O 1
ATOM 901 N N . ARG A 1 117 ? 3.583 -9.200 -3.438 1.00 89.75 117 ARG A N 1
ATOM 902 C CA . ARG A 1 117 ? 2.169 -9.575 -3.582 1.00 89.75 117 ARG A CA 1
ATOM 903 C C . ARG A 1 117 ? 1.925 -10.472 -4.792 1.00 89.75 117 ARG A C 1
ATOM 905 O O . ARG A 1 117 ? 1.143 -11.412 -4.681 1.00 89.75 117 ARG A O 1
ATOM 912 N N . LEU A 1 118 ? 2.584 -10.206 -5.922 1.00 91.50 118 LEU A N 1
ATOM 913 C CA . LEU A 1 118 ? 2.522 -11.097 -7.083 1.00 91.50 118 LEU A CA 1
ATOM 914 C C . LEU A 1 118 ? 3.117 -12.464 -6.747 1.00 91.50 118 LEU A C 1
ATOM 916 O O . LEU A 1 118 ? 2.476 -13.474 -7.022 1.00 91.50 118 LEU A O 1
ATOM 920 N N . ARG A 1 119 ? 4.288 -12.498 -6.095 1.00 92.50 119 ARG A N 1
ATOM 921 C CA . ARG A 1 119 ? 4.943 -13.749 -5.682 1.00 92.50 119 ARG A CA 1
ATOM 922 C C . ARG A 1 119 ? 4.078 -14.581 -4.740 1.00 92.50 119 ARG A C 1
ATOM 924 O O . ARG A 1 119 ? 3.927 -15.773 -4.971 1.00 92.50 119 ARG A O 1
ATOM 931 N N . ALA A 1 120 ? 3.460 -13.954 -3.741 1.00 90.00 120 ALA A N 1
ATOM 932 C CA . ALA A 1 120 ? 2.591 -14.634 -2.781 1.00 90.00 120 ALA A CA 1
ATOM 933 C C . ALA A 1 120 ? 1.347 -15.276 -3.421 1.00 90.00 120 ALA A C 1
ATOM 935 O O . ALA A 1 120 ? 0.763 -16.181 -2.839 1.00 90.00 120 ALA A O 1
ATOM 936 N N . ARG A 1 121 ? 0.935 -14.809 -4.607 1.00 91.38 121 ARG A N 1
ATOM 937 C CA . ARG A 1 121 ? -0.227 -15.322 -5.346 1.00 91.38 121 ARG A CA 1
ATOM 938 C C . ARG A 1 121 ? 0.134 -16.370 -6.398 1.00 91.38 121 ARG A C 1
ATOM 940 O O . ARG A 1 121 ? -0.771 -16.918 -7.011 1.00 91.38 121 ARG A O 1
ATOM 947 N N . LEU A 1 122 ? 1.417 -16.646 -6.654 1.00 91.25 122 LEU A N 1
ATOM 948 C CA . LEU A 1 122 ? 1.821 -17.552 -7.741 1.00 91.25 122 LEU A CA 1
ATOM 949 C C . LEU A 1 122 ? 1.276 -18.976 -7.564 1.00 91.25 122 LEU A C 1
ATOM 951 O O . LEU A 1 122 ? 0.934 -19.622 -8.558 1.00 91.25 122 LEU A O 1
ATOM 955 N N . ASP A 1 123 ? 1.165 -19.436 -6.319 1.00 90.38 123 ASP A N 1
ATOM 956 C CA . ASP A 1 123 ? 0.675 -20.777 -5.990 1.00 90.38 123 ASP A CA 1
ATOM 957 C C . ASP A 1 123 ? -0.847 -20.917 -6.160 1.00 90.38 123 ASP A C 1
ATOM 959 O O . ASP A 1 123 ? -1.336 -22.028 -6.370 1.00 90.38 123 ASP A O 1
ATOM 963 N N . ASP A 1 124 ? -1.588 -19.800 -6.174 1.00 92.25 124 ASP A N 1
ATOM 964 C CA . ASP A 1 124 ? -3.037 -19.786 -6.425 1.00 92.25 124 ASP A CA 1
ATOM 965 C C . ASP A 1 124 ? -3.371 -20.151 -7.886 1.00 92.25 124 ASP A C 1
ATOM 967 O O . ASP A 1 124 ? -4.487 -20.571 -8.197 1.00 92.25 124 ASP A O 1
ATOM 971 N N . PHE A 1 125 ? -2.419 -19.980 -8.810 1.00 90.25 125 PHE A N 1
ATOM 972 C CA . PHE A 1 125 ? -2.626 -20.229 -10.236 1.00 90.25 125 PHE A CA 1
ATOM 973 C C . PHE A 1 125 ? -2.181 -21.639 -10.613 1.00 90.25 125 PHE A C 1
ATOM 975 O O . PHE A 1 125 ? -1.005 -21.972 -10.494 1.00 90.25 125 PHE A O 1
ATOM 982 N N . HIS A 1 126 ? -3.097 -22.462 -11.130 1.00 89.38 126 HIS A N 1
ATOM 983 C CA . HIS A 1 126 ? -2.789 -23.829 -11.572 1.00 89.38 126 HIS A CA 1
ATOM 984 C C . HIS A 1 126 ? -2.059 -23.905 -12.926 1.00 89.38 126 HIS A C 1
ATOM 986 O O . HIS A 1 126 ? -1.329 -24.868 -13.154 1.00 89.38 126 HIS A O 1
ATOM 992 N N . ASP A 1 127 ? -2.234 -22.910 -13.804 1.00 95.12 127 ASP A N 1
ATOM 993 C CA . ASP A 1 127 ? -1.598 -22.863 -15.129 1.00 95.12 127 ASP A CA 1
ATOM 994 C C . ASP A 1 127 ? -0.090 -22.541 -15.011 1.00 95.12 127 ASP A C 1
ATOM 996 O O . ASP A 1 127 ? 0.267 -21.465 -14.510 1.00 95.12 127 ASP A O 1
ATOM 1000 N N . PRO A 1 128 ? 0.807 -23.443 -15.461 1.00 93.25 128 PRO A N 1
ATOM 1001 C CA . PRO A 1 128 ? 2.249 -23.242 -15.363 1.00 93.25 128 PRO A CA 1
ATOM 1002 C C . PRO A 1 128 ? 2.764 -22.070 -16.214 1.00 93.25 128 PRO A C 1
ATOM 1004 O O . PRO A 1 128 ? 3.693 -21.385 -15.779 1.00 93.25 128 PRO A O 1
ATOM 1007 N N . ASP A 1 129 ? 2.167 -21.795 -17.377 1.00 94.31 129 ASP A N 1
ATOM 1008 C CA . ASP A 1 129 ? 2.634 -20.741 -18.289 1.00 94.31 129 ASP A CA 1
ATOM 1009 C C . ASP A 1 129 ? 2.257 -19.352 -17.765 1.00 94.31 129 ASP A C 1
ATOM 1011 O O . ASP A 1 129 ? 3.061 -18.406 -17.789 1.00 94.31 129 ASP A O 1
ATOM 1015 N N . LEU A 1 130 ? 1.047 -19.238 -17.211 1.00 93.00 130 LEU A N 1
ATOM 1016 C CA . LEU A 1 130 ? 0.608 -18.043 -16.501 1.00 93.00 130 LEU A CA 1
ATOM 1017 C C . LEU A 1 130 ? 1.473 -17.800 -15.261 1.00 93.00 130 LEU A C 1
ATOM 1019 O O . LEU A 1 130 ? 1.958 -16.683 -15.069 1.00 93.00 130 LEU A O 1
ATOM 1023 N N . ARG A 1 131 ? 1.737 -18.839 -14.457 1.00 94.06 131 ARG A N 1
ATOM 1024 C CA . ARG A 1 131 ? 2.602 -18.741 -13.272 1.00 94.06 131 ARG A CA 1
ATOM 1025 C C . ARG A 1 131 ? 4.009 -18.269 -13.642 1.00 94.06 131 ARG A C 1
ATOM 1027 O O . ARG A 1 131 ? 4.528 -17.351 -13.011 1.00 94.06 131 ARG A O 1
ATOM 1034 N N . ALA A 1 132 ? 4.607 -18.827 -14.696 1.00 93.88 132 ALA A N 1
ATOM 1035 C CA . ALA A 1 132 ? 5.922 -18.407 -15.184 1.00 93.88 132 ALA A CA 1
ATOM 1036 C C . ALA A 1 132 ? 5.922 -16.952 -15.684 1.00 93.88 132 ALA A C 1
ATOM 1038 O O . ALA A 1 132 ? 6.886 -16.209 -15.489 1.00 93.88 132 ALA A O 1
ATOM 1039 N N . THR A 1 133 ? 4.836 -16.512 -16.318 1.00 94.69 133 THR A N 1
ATOM 1040 C CA . THR A 1 133 ? 4.696 -15.130 -16.791 1.00 94.69 133 THR A CA 1
ATOM 1041 C C . THR A 1 133 ? 4.537 -14.145 -15.635 1.00 94.69 133 THR A C 1
ATOM 1043 O O . THR A 1 133 ? 5.215 -13.118 -15.622 1.00 94.69 133 THR A O 1
ATOM 1046 N N . LEU A 1 134 ? 3.725 -14.476 -14.630 1.00 93.38 134 LEU A N 1
ATOM 1047 C CA . LEU A 1 134 ? 3.570 -13.667 -13.420 1.00 93.38 134 LEU A CA 1
ATOM 1048 C C . LEU A 1 134 ? 4.854 -13.624 -12.584 1.00 93.38 134 LEU A C 1
ATOM 1050 O O . LEU A 1 134 ? 5.181 -12.570 -12.045 1.00 93.38 134 LEU A O 1
ATOM 1054 N N . ALA A 1 135 ? 5.618 -14.718 -12.527 1.00 93.38 135 ALA A N 1
ATOM 1055 C CA . ALA A 1 135 ? 6.926 -14.735 -11.876 1.00 93.38 135 ALA A CA 1
ATOM 1056 C C . ALA A 1 135 ? 7.908 -13.774 -12.568 1.00 93.38 135 ALA A C 1
ATOM 1058 O O . ALA A 1 135 ? 8.496 -12.919 -11.911 1.00 93.38 135 ALA A O 1
ATOM 1059 N N . ARG A 1 136 ? 7.998 -13.824 -13.907 1.00 93.31 136 ARG A N 1
ATOM 1060 C CA . ARG A 1 136 ? 8.819 -12.878 -14.686 1.00 93.31 136 ARG A CA 1
ATOM 1061 C C . ARG A 1 136 ? 8.387 -11.427 -14.491 1.00 93.31 136 ARG A C 1
ATOM 1063 O O . ARG A 1 136 ? 9.237 -10.544 -14.428 1.00 93.31 136 ARG A O 1
ATOM 1070 N N . LEU A 1 137 ? 7.081 -11.170 -14.393 1.00 92.38 137 LEU A N 1
ATOM 1071 C CA . LEU A 1 137 ? 6.565 -9.837 -14.089 1.00 92.38 137 LEU A CA 1
ATOM 1072 C C . LEU A 1 137 ? 6.979 -9.391 -12.682 1.00 92.38 137 LEU A C 1
ATOM 1074 O O . LEU A 1 137 ? 7.451 -8.269 -12.525 1.00 92.38 137 LEU A O 1
ATOM 1078 N N . ALA A 1 138 ? 6.844 -10.264 -11.681 1.00 92.12 138 ALA A N 1
ATOM 1079 C CA . ALA A 1 138 ? 7.250 -9.979 -10.310 1.00 92.12 138 ALA A CA 1
ATOM 1080 C C . ALA A 1 138 ? 8.749 -9.657 -10.203 1.00 92.12 138 ALA A C 1
ATOM 1082 O O . ALA A 1 138 ? 9.122 -8.746 -9.464 1.00 92.12 138 ALA A O 1
ATOM 1083 N N . ASP A 1 139 ? 9.592 -10.356 -10.965 1.00 91.06 139 ASP A N 1
ATOM 1084 C CA . ASP A 1 139 ? 11.027 -10.075 -11.058 1.00 91.06 139 ASP A CA 1
ATOM 1085 C C . ASP A 1 139 ? 11.310 -8.753 -11.782 1.00 91.06 139 ASP A C 1
ATOM 1087 O O . ASP A 1 139 ? 12.179 -7.996 -11.360 1.00 91.06 139 ASP A O 1
ATOM 1091 N N . ALA A 1 140 ? 10.549 -8.433 -12.833 1.00 90.06 140 ALA A N 1
ATOM 1092 C CA . ALA A 1 140 ? 10.705 -7.186 -13.580 1.00 90.06 140 ALA A CA 1
ATOM 1093 C C . ALA A 1 140 ? 10.341 -5.936 -12.758 1.00 90.06 140 ALA A C 1
ATOM 1095 O O . ALA A 1 140 ? 10.946 -4.884 -12.962 1.00 90.06 140 ALA A O 1
ATOM 1096 N N . ILE A 1 141 ? 9.369 -6.042 -11.845 1.00 90.50 141 ILE A N 1
ATOM 1097 C CA . ILE A 1 141 ? 8.968 -4.942 -10.950 1.00 90.50 141 ILE A CA 1
ATOM 1098 C C . ILE A 1 141 ? 9.737 -4.938 -9.626 1.00 90.50 141 ILE A C 1
ATOM 1100 O O . ILE A 1 141 ? 9.614 -3.984 -8.858 1.00 90.50 141 ILE A O 1
ATOM 1104 N N . ALA A 1 142 ? 10.511 -5.985 -9.327 1.00 88.56 142 ALA A N 1
ATOM 1105 C CA . ALA A 1 142 ? 11.314 -6.028 -8.114 1.00 88.56 142 ALA A CA 1
ATOM 1106 C C . ALA A 1 142 ? 12.345 -4.883 -8.129 1.00 88.56 142 ALA A C 1
ATOM 1108 O O . ALA A 1 142 ? 12.951 -4.618 -9.172 1.00 88.56 142 ALA A O 1
ATOM 1109 N N . PRO A 1 143 ? 12.556 -4.197 -6.997 1.00 86.00 143 PRO A N 1
ATOM 1110 C CA . PRO A 1 143 ? 13.531 -3.123 -6.924 1.00 86.00 143 PRO A CA 1
ATOM 1111 C C . PRO A 1 143 ? 14.955 -3.646 -6.979 1.00 86.00 143 PRO A C 1
ATOM 1113 O O . PRO A 1 143 ? 15.296 -4.709 -6.435 1.00 86.00 143 PRO A O 1
ATOM 1116 N N . ARG A 1 144 ? 15.800 -2.840 -7.620 1.00 85.69 144 ARG A N 1
ATOM 1117 C CA . ARG A 1 144 ? 17.241 -3.071 -7.671 1.00 85.69 144 ARG A CA 1
ATOM 1118 C C . ARG A 1 144 ? 17.829 -2.964 -6.261 1.00 85.69 144 ARG A C 1
ATOM 1120 O O . ARG A 1 144 ? 17.292 -2.210 -5.453 1.00 85.69 144 ARG A O 1
ATOM 1127 N N . PRO A 1 145 ? 18.931 -3.670 -5.949 1.00 81.94 145 PRO A N 1
ATOM 1128 C CA . PRO A 1 145 ? 19.547 -3.622 -4.620 1.00 81.94 145 PRO A CA 1
ATOM 1129 C C . PRO A 1 145 ? 19.832 -2.196 -4.130 1.00 81.94 145 PRO A C 1
ATOM 1131 O O . PRO A 1 145 ? 19.562 -1.887 -2.978 1.00 81.94 145 PRO A O 1
ATOM 1134 N N . GLU A 1 146 ? 20.282 -1.325 -5.035 1.00 82.19 146 GLU A N 1
ATOM 1135 C CA . GLU A 1 146 ? 20.585 0.091 -4.774 1.00 82.19 146 GLU A CA 1
ATOM 1136 C C . GLU A 1 146 ? 19.336 0.916 -4.403 1.00 82.19 146 GLU A C 1
ATOM 1138 O O . GLU A 1 146 ? 19.415 1.862 -3.629 1.00 82.19 146 GLU A O 1
ATOM 1143 N N . GLU A 1 147 ? 18.161 0.541 -4.916 1.00 85.12 147 GLU A N 1
ATOM 1144 C CA . GLU A 1 147 ? 16.896 1.259 -4.702 1.00 85.12 147 GLU A CA 1
ATOM 1145 C C . GLU A 1 147 ? 16.124 0.737 -3.481 1.00 85.12 147 GLU A C 1
ATOM 1147 O O . GLU A 1 147 ? 15.232 1.417 -2.972 1.00 85.12 147 GLU A O 1
ATOM 1152 N N . ARG A 1 148 ? 16.446 -0.470 -2.992 1.00 86.00 148 ARG A N 1
ATOM 1153 C CA . ARG A 1 148 ? 15.685 -1.153 -1.930 1.00 86.00 148 ARG A CA 1
ATOM 1154 C C . ARG A 1 148 ? 15.611 -0.350 -0.646 1.00 86.00 148 ARG A C 1
ATOM 1156 O O . ARG A 1 148 ? 14.523 -0.194 -0.103 1.00 86.00 148 ARG A O 1
ATOM 1163 N N . THR A 1 149 ? 16.738 0.169 -0.169 1.00 85.81 149 THR A N 1
ATOM 1164 C CA . THR A 1 149 ? 16.777 0.939 1.080 1.00 85.81 149 THR A CA 1
ATOM 1165 C C . THR A 1 149 ? 15.935 2.207 0.962 1.00 85.81 149 THR A C 1
ATOM 1167 O O . THR A 1 149 ? 15.146 2.496 1.858 1.00 85.81 149 THR A O 1
ATOM 1170 N N . GLY A 1 150 ? 16.026 2.921 -0.166 1.00 85.50 150 GLY A N 1
ATOM 1171 C CA . GLY A 1 150 ? 15.192 4.094 -0.442 1.00 85.50 150 GLY A CA 1
ATOM 1172 C C . GLY A 1 150 ? 13.699 3.755 -0.483 1.00 85.50 150 GLY A C 1
ATOM 1173 O O . GLY A 1 150 ? 12.900 4.424 0.165 1.00 85.50 150 GLY A O 1
ATOM 1174 N N . GLN A 1 151 ? 13.323 2.663 -1.156 1.00 87.56 151 GLN A N 1
ATOM 1175 C CA . GLN A 1 151 ? 11.930 2.209 -1.195 1.00 87.56 151 GLN A CA 1
ATOM 1176 C C . GLN A 1 151 ? 11.402 1.753 0.164 1.00 87.56 151 GLN A C 1
ATOM 1178 O O . GLN A 1 151 ? 10.245 2.021 0.476 1.00 87.56 151 GLN A O 1
ATOM 1183 N N . LEU A 1 152 ? 12.215 1.077 0.981 1.00 89.88 152 LEU A N 1
ATOM 1184 C CA . LEU A 1 152 ? 11.825 0.722 2.346 1.00 89.88 152 LEU A CA 1
ATOM 1185 C C . LEU A 1 152 ? 11.607 1.971 3.189 1.00 89.88 152 LEU A C 1
ATOM 1187 O O . LEU A 1 152 ? 10.617 2.039 3.908 1.00 89.88 152 LEU A O 1
ATOM 1191 N N . ARG A 1 153 ? 12.490 2.970 3.069 1.00 88.56 153 ARG A N 1
ATOM 1192 C CA . ARG A 1 153 ? 12.347 4.247 3.773 1.00 88.56 153 ARG A CA 1
ATOM 1193 C C . ARG A 1 153 ? 11.009 4.911 3.441 1.00 88.56 153 ARG A C 1
ATOM 1195 O O . ARG A 1 153 ? 10.201 5.105 4.346 1.00 88.56 153 ARG A O 1
ATOM 1202 N N . SER A 1 154 ? 10.730 5.138 2.157 1.00 88.81 154 SER A N 1
ATOM 1203 C CA . SER A 1 154 ? 9.448 5.701 1.713 1.00 88.81 154 SER A CA 1
ATOM 1204 C C . SER A 1 154 ? 8.255 4.822 2.102 1.00 88.81 154 SER A C 1
ATOM 1206 O O . SER A 1 154 ? 7.224 5.326 2.532 1.00 88.81 154 SER A O 1
ATOM 1208 N N . GLY A 1 155 ? 8.400 3.497 2.023 1.00 90.56 155 GLY A N 1
ATOM 1209 C CA . GLY A 1 155 ? 7.351 2.560 2.411 1.00 90.56 155 GLY A CA 1
ATOM 1210 C C . GLY A 1 155 ? 7.003 2.627 3.900 1.00 90.56 155 GLY A C 1
ATOM 1211 O O . GLY A 1 155 ? 5.825 2.588 4.250 1.00 90.56 155 GLY A O 1
ATOM 1212 N N . PHE A 1 156 ? 7.996 2.744 4.785 1.00 92.19 156 PHE A N 1
ATOM 1213 C CA . PHE A 1 156 ? 7.756 2.932 6.217 1.00 92.19 156 PHE A CA 1
ATOM 1214 C C . PHE A 1 156 ? 7.196 4.324 6.533 1.00 92.19 156 PHE A C 1
ATOM 1216 O O . PHE A 1 156 ? 6.382 4.438 7.446 1.00 92.19 156 PHE A O 1
ATOM 1223 N N . ASP A 1 157 ? 7.562 5.366 5.781 1.00 90.06 157 ASP A N 1
ATOM 1224 C CA . ASP A 1 157 ? 6.929 6.687 5.901 1.00 90.06 157 ASP A CA 1
ATOM 1225 C C . ASP A 1 157 ? 5.432 6.627 5.584 1.00 90.06 157 ASP A C 1
ATOM 1227 O O . ASP A 1 157 ? 4.611 7.081 6.384 1.00 90.06 157 ASP A O 1
ATOM 1231 N N . GLU A 1 158 ? 5.075 6.008 4.457 1.00 91.81 158 GLU A N 1
ATOM 1232 C CA . GLU A 1 158 ? 3.683 5.768 4.067 1.00 91.81 158 GLU A CA 1
ATOM 1233 C C . GLU A 1 158 ? 2.939 4.961 5.135 1.00 91.81 158 GLU A C 1
ATOM 1235 O O . GLU A 1 158 ? 1.885 5.385 5.602 1.00 91.81 158 GLU A O 1
ATOM 1240 N N . ALA A 1 159 ? 3.516 3.847 5.596 1.00 92.75 159 ALA A N 1
ATOM 1241 C CA . ALA A 1 159 ? 2.904 3.004 6.622 1.00 92.75 159 ALA A CA 1
ATOM 1242 C C . ALA A 1 159 ? 2.710 3.744 7.960 1.00 92.75 159 ALA A C 1
ATOM 1244 O O . ALA A 1 159 ? 1.703 3.549 8.641 1.00 92.75 159 ALA A O 1
ATOM 1245 N N . GLY A 1 160 ? 3.650 4.614 8.337 1.00 92.62 160 GLY A N 1
ATOM 1246 C CA . GLY A 1 160 ? 3.526 5.459 9.523 1.00 92.62 160 GLY A CA 1
ATOM 1247 C C . GLY A 1 160 ? 2.410 6.491 9.388 1.00 92.62 160 GLY A C 1
ATOM 1248 O O . GLY A 1 160 ? 1.655 6.709 10.335 1.00 92.62 160 GLY A O 1
ATOM 1249 N N . ASN A 1 161 ? 2.266 7.101 8.211 1.00 93.75 161 ASN A N 1
ATOM 1250 C CA . ASN A 1 161 ? 1.165 8.021 7.928 1.00 93.75 161 ASN A CA 1
ATOM 1251 C C . ASN A 1 161 ? -0.188 7.301 7.935 1.00 93.75 161 ASN A C 1
ATOM 1253 O O . ASN A 1 161 ? -1.127 7.794 8.558 1.00 93.75 161 ASN A O 1
ATOM 1257 N N . ASP A 1 162 ? -0.269 6.107 7.345 1.00 92.69 162 ASP A N 1
ATOM 1258 C CA . ASP A 1 162 ? -1.466 5.263 7.390 1.00 92.69 162 ASP A CA 1
ATOM 1259 C C . ASP A 1 162 ? -1.864 4.938 8.840 1.00 92.69 162 ASP A C 1
ATOM 1261 O O . ASP A 1 162 ? -3.022 5.115 9.223 1.00 92.69 162 ASP A O 1
ATOM 1265 N N . ALA A 1 163 ? -0.909 4.529 9.683 1.00 93.56 163 ALA A N 1
ATOM 1266 C CA . ALA A 1 163 ? -1.165 4.241 11.095 1.00 93.56 163 ALA A CA 1
ATOM 1267 C C . ALA A 1 163 ? -1.671 5.477 11.865 1.00 93.56 163 ALA A C 1
ATOM 1269 O O . ALA A 1 163 ? -2.614 5.374 12.655 1.00 93.56 163 ALA A O 1
ATOM 1270 N N . ARG A 1 164 ? -1.099 6.664 11.609 1.00 94.62 164 ARG A N 1
ATOM 1271 C CA . ARG A 1 164 ? -1.573 7.931 12.198 1.00 94.62 164 ARG A CA 1
ATOM 1272 C C . ARG A 1 164 ? -2.990 8.272 11.746 1.00 94.62 164 ARG A C 1
ATOM 1274 O O . ARG A 1 164 ? -3.820 8.608 12.586 1.00 94.62 164 ARG A O 1
ATOM 1281 N N . HIS A 1 165 ? -3.297 8.123 10.459 1.00 94.88 165 HIS A N 1
ATOM 1282 C CA . HIS A 1 165 ? -4.650 8.337 9.950 1.00 94.88 165 HIS A CA 1
ATOM 1283 C C . HIS A 1 165 ? -5.665 7.366 10.561 1.00 94.88 165 HIS A C 1
ATOM 1285 O O . HIS A 1 165 ? -6.782 7.775 10.874 1.00 94.88 165 HIS A O 1
ATOM 1291 N N . LEU A 1 166 ? -5.282 6.109 10.806 1.00 93.88 166 LEU A N 1
ATOM 1292 C CA . LEU A 1 166 ? -6.136 5.153 11.516 1.00 93.88 166 LEU A CA 1
ATOM 1293 C C . LEU A 1 166 ? -6.375 5.567 12.974 1.00 93.88 166 LEU A C 1
ATOM 1295 O O . LEU A 1 166 ? -7.505 5.480 13.450 1.00 93.88 166 LEU A O 1
ATOM 1299 N N . LEU A 1 167 ? -5.354 6.062 13.677 1.00 94.69 167 LEU A N 1
ATOM 1300 C CA . LEU A 1 167 ? -5.511 6.601 15.034 1.00 94.69 167 LEU A CA 1
ATOM 1301 C C . LEU A 1 167 ? -6.436 7.824 15.065 1.00 94.69 167 LEU A C 1
ATOM 1303 O O . LEU A 1 167 ? -7.286 7.929 15.949 1.00 94.69 167 LEU A O 1
ATOM 1307 N N . GLU A 1 168 ? -6.306 8.726 14.094 1.00 94.81 168 GLU A N 1
ATOM 1308 C CA . GLU A 1 168 ? -7.204 9.872 13.941 1.00 94.81 168 GLU A CA 1
ATOM 1309 C C . GLU A 1 168 ? -8.642 9.433 13.651 1.00 94.81 168 GLU A C 1
ATOM 1311 O O . GLU A 1 168 ? -9.575 9.962 14.255 1.00 94.81 168 GLU A O 1
ATOM 1316 N N . ALA A 1 169 ? -8.837 8.455 12.762 1.00 93.19 169 ALA A N 1
ATOM 1317 C CA . ALA A 1 169 ? -10.151 7.897 12.461 1.00 93.19 169 ALA A CA 1
ATOM 1318 C C . ALA A 1 169 ? -10.785 7.270 13.711 1.00 93.19 169 ALA A C 1
ATOM 1320 O O . ALA A 1 169 ? -11.927 7.576 14.042 1.00 93.19 169 ALA A O 1
ATOM 1321 N N . LEU A 1 170 ? -10.025 6.478 14.470 1.00 93.44 170 LEU A N 1
ATOM 1322 C CA . LEU A 1 170 ? -10.478 5.892 15.733 1.00 93.44 170 LEU A CA 1
ATOM 1323 C C . LEU A 1 170 ? -10.853 6.960 16.771 1.00 93.44 170 LEU A C 1
ATOM 1325 O O . LEU A 1 170 ? -11.878 6.827 17.436 1.00 93.44 170 LEU A O 1
ATOM 1329 N N . ALA A 1 171 ? -10.075 8.040 16.877 1.00 93.31 171 ALA A N 1
ATOM 1330 C CA . ALA A 1 171 ? -10.401 9.165 17.754 1.00 93.31 171 ALA A CA 1
ATOM 1331 C C . ALA A 1 171 ? -11.670 9.913 17.302 1.00 93.31 171 ALA A C 1
ATOM 1333 O O . ALA A 1 171 ? -12.443 10.388 18.133 1.00 93.31 171 ALA A O 1
ATOM 1334 N N . ARG A 1 172 ? -11.928 10.014 15.992 1.00 92.56 172 ARG A N 1
ATOM 1335 C CA . ARG A 1 172 ? -13.197 10.556 15.473 1.00 92.56 172 ARG A CA 1
ATOM 1336 C C . ARG A 1 172 ? -14.368 9.640 15.817 1.00 92.56 172 ARG A C 1
ATOM 1338 O O . ARG A 1 172 ? -15.375 10.132 16.315 1.00 92.56 172 ARG A O 1
ATOM 1345 N N . LEU A 1 173 ? -14.224 8.328 15.627 1.00 90.56 173 LEU A N 1
ATOM 1346 C CA . LEU A 1 173 ? -15.260 7.346 15.965 1.00 90.56 173 LEU A CA 1
ATOM 1347 C C . LEU A 1 173 ? -15.610 7.356 17.455 1.00 90.56 173 LEU A C 1
ATOM 1349 O O . LEU A 1 173 ? -16.782 7.251 17.799 1.00 90.56 173 LEU A O 1
ATOM 1353 N N . GLU A 1 174 ? -14.625 7.551 18.332 1.00 89.81 174 GLU A N 1
ATOM 1354 C CA . GLU A 1 174 ? -14.840 7.712 19.776 1.00 89.81 174 GLU A CA 1
ATOM 1355 C C . GLU A 1 174 ? -15.797 8.878 20.091 1.00 89.81 174 GLU A C 1
ATOM 1357 O O . GLU A 1 174 ? -16.708 8.731 20.908 1.00 89.81 174 GLU A O 1
ATOM 1362 N N . ASN A 1 175 ? -15.664 10.002 19.378 1.00 88.06 175 ASN A N 1
ATOM 1363 C CA . ASN A 1 175 ? -16.563 11.154 19.512 1.00 88.06 175 ASN A CA 1
ATOM 1364 C C . ASN A 1 175 ? -17.962 10.920 18.911 1.00 88.06 175 ASN A C 1
ATOM 1366 O O . ASN A 1 175 ? -18.907 11.609 19.291 1.00 88.06 175 ASN A O 1
ATOM 1370 N N . HIS A 1 176 ? -18.102 9.970 17.983 1.00 86.50 176 HIS A N 1
ATOM 1371 C CA . HIS A 1 176 ? -19.368 9.632 17.323 1.00 86.50 176 HIS A CA 1
ATOM 1372 C C . HIS A 1 176 ? -20.077 8.411 17.921 1.00 86.50 176 HIS A C 1
ATOM 1374 O O . HIS A 1 176 ? -21.106 7.982 17.399 1.00 86.50 176 HIS A O 1
ATOM 1380 N N . LEU A 1 177 ? -19.574 7.846 19.020 1.00 85.62 177 LEU A N 1
ATOM 1381 C CA . LEU A 1 177 ? -20.251 6.734 19.673 1.00 85.62 177 LEU A CA 1
ATOM 1382 C C . LEU A 1 177 ? -21.647 7.152 20.193 1.00 85.62 177 LEU A C 1
ATOM 1384 O O . LEU A 1 177 ? -21.800 8.240 20.755 1.00 85.62 177 LEU A O 1
ATOM 1388 N N . PRO A 1 178 ? -22.653 6.260 20.122 1.00 81.56 178 PRO A N 1
ATOM 1389 C CA . PRO A 1 178 ? -24.019 6.548 20.560 1.00 81.56 178 PRO A CA 1
ATOM 1390 C C . PRO A 1 178 ? -24.076 6.847 22.063 1.00 81.56 178 PRO A C 1
ATOM 1392 O O . PRO A 1 178 ? -23.419 6.166 22.856 1.00 81.56 178 PRO A O 1
ATOM 1395 N N . GLU A 1 179 ? -24.865 7.846 22.462 1.00 80.75 179 GLU A N 1
ATOM 1396 C CA . GLU A 1 179 ? -24.952 8.303 23.854 1.00 80.75 179 GLU A CA 1
ATOM 1397 C C . GLU A 1 179 ? -25.346 7.160 24.807 1.00 80.75 179 GLU A C 1
ATOM 1399 O O . GLU A 1 179 ? -26.306 6.414 24.575 1.00 80.75 179 GLU A O 1
ATOM 1404 N N . ALA A 1 180 ? -24.565 6.992 25.877 1.00 76.06 180 ALA A N 1
ATOM 1405 C CA . ALA A 1 180 ? -24.791 5.940 26.855 1.00 76.06 180 ALA A CA 1
ATOM 1406 C C . ALA A 1 180 ? -25.996 6.294 27.747 1.00 76.06 180 ALA A C 1
ATOM 1408 O O . ALA A 1 180 ? -26.063 7.414 28.256 1.00 76.06 180 ALA A O 1
ATOM 1409 N N . PRO A 1 181 ? -26.931 5.359 28.000 1.00 77.12 181 PRO A N 1
ATOM 1410 C CA . PRO A 1 181 ? -27.929 5.558 29.043 1.00 77.12 181 PRO A CA 1
ATOM 1411 C C . PRO A 1 181 ? -27.247 5.727 30.404 1.00 77.12 181 PRO A C 1
ATOM 1413 O O . PRO A 1 181 ? -26.309 4.989 30.700 1.00 77.12 181 PRO A O 1
ATOM 1416 N N . ASP A 1 182 ? -27.728 6.643 31.249 1.00 76.44 182 ASP A N 1
ATOM 1417 C CA . ASP A 1 182 ? -27.193 6.787 32.608 1.00 76.44 182 ASP A CA 1
ATOM 1418 C C . ASP A 1 182 ? -27.370 5.458 33.377 1.00 76.44 182 ASP A C 1
ATOM 1420 O O . ASP A 1 182 ? -28.510 5.006 33.555 1.00 76.44 182 ASP A O 1
ATOM 1424 N N . PRO A 1 183 ? -26.280 4.824 33.857 1.00 72.38 183 PRO A N 1
ATOM 1425 C CA . PRO A 1 183 ? -26.341 3.569 34.601 1.00 72.38 183 PRO A CA 1
ATOM 1426 C C . PRO A 1 183 ? -27.231 3.637 35.847 1.00 72.38 183 PRO A C 1
ATOM 1428 O O . PRO A 1 183 ? -27.777 2.620 36.265 1.00 72.38 183 PRO A O 1
ATOM 1431 N N . ARG A 1 184 ? -27.399 4.827 36.439 1.00 73.88 184 ARG A N 1
ATOM 1432 C CA . ARG A 1 184 ? -28.244 5.050 37.624 1.00 73.88 184 ARG A CA 1
ATOM 1433 C C . ARG A 1 184 ? -29.734 5.129 37.300 1.00 73.88 184 ARG A C 1
ATOM 1435 O O . ARG A 1 184 ? -30.551 5.018 38.206 1.00 73.88 184 ARG A O 1
ATOM 1442 N N . LEU A 1 185 ? -30.081 5.337 36.030 1.00 74.38 185 LEU A N 1
ATOM 1443 C CA . LEU A 1 185 ? -31.462 5.386 35.543 1.00 74.38 185 LEU A CA 1
ATOM 1444 C C . LEU A 1 185 ? -31.941 4.032 34.997 1.00 74.38 185 LEU A C 1
ATOM 1446 O O . LEU A 1 185 ? -33.086 3.917 34.559 1.00 74.38 185 LEU A O 1
ATOM 1450 N N . VAL A 1 186 ? -31.088 3.004 35.011 1.00 78.31 186 VAL A N 1
ATOM 1451 C CA . VAL A 1 186 ? -31.473 1.638 34.648 1.00 78.31 186 VAL A CA 1
ATOM 1452 C C . VAL A 1 186 ? -32.280 1.022 35.796 1.00 78.31 186 VAL A C 1
ATOM 1454 O O . VAL A 1 186 ? -31.754 0.934 36.904 1.00 78.31 186 VAL A O 1
ATOM 1457 N N . PRO A 1 187 ? -33.525 0.560 35.561 1.00 80.12 187 PRO A N 1
ATOM 1458 C CA . PRO A 1 187 ? -34.322 -0.088 36.599 1.00 80.12 187 PRO A CA 1
ATOM 1459 C C . PRO A 1 187 ? -33.604 -1.310 37.182 1.00 80.12 187 PRO A C 1
ATOM 1461 O O . PRO A 1 187 ? -33.090 -2.156 36.440 1.00 80.12 187 PRO A O 1
ATOM 1464 N N . THR A 1 188 ? -33.581 -1.415 38.508 1.00 80.81 188 THR A N 1
ATOM 1465 C CA . THR A 1 188 ? -32.987 -2.553 39.219 1.00 80.81 188 THR A CA 1
ATOM 1466 C C . THR A 1 188 ? -33.918 -3.769 39.207 1.00 80.81 188 THR A C 1
ATOM 1468 O O . THR A 1 188 ? -35.085 -3.683 38.823 1.00 80.81 188 THR A O 1
ATOM 1471 N N . GLU A 1 189 ? -33.416 -4.939 39.612 1.00 77.56 189 GLU A N 1
ATOM 1472 C CA . GLU A 1 189 ? -34.270 -6.133 39.741 1.00 77.56 189 GLU A CA 1
ATOM 1473 C C . GLU A 1 189 ? -35.373 -5.940 40.778 1.00 77.56 189 GLU A C 1
ATOM 1475 O O . GLU A 1 189 ? -36.491 -6.411 40.578 1.00 77.56 189 GLU A O 1
ATOM 1480 N N . GLU A 1 190 ? -35.087 -5.186 41.837 1.00 75.50 190 GLU A N 1
ATOM 1481 C CA . GLU A 1 190 ? -36.067 -4.813 42.851 1.00 75.50 190 GLU A CA 1
ATOM 1482 C C . GLU A 1 190 ? -37.164 -3.927 42.244 1.00 75.50 190 GLU A C 1
ATOM 1484 O O . GLU A 1 190 ? -38.348 -4.191 42.451 1.00 75.50 190 GLU A O 1
ATOM 1489 N N . ASP A 1 191 ? -36.816 -2.953 41.398 1.00 74.44 191 ASP A N 1
ATOM 1490 C CA . ASP A 1 191 ? -37.801 -2.101 40.714 1.00 74.44 191 ASP A CA 1
ATOM 1491 C C . ASP A 1 191 ? -38.725 -2.899 39.783 1.00 74.44 191 ASP A C 1
ATOM 1493 O O . ASP A 1 191 ? -39.923 -2.619 39.698 1.00 74.44 191 ASP A O 1
ATOM 1497 N N . VAL A 1 192 ? -38.190 -3.922 39.109 1.00 77.56 192 VAL A N 1
ATOM 1498 C CA . VAL A 1 192 ? -38.965 -4.815 38.233 1.00 77.56 192 VAL A CA 1
ATOM 1499 C C . VAL A 1 192 ? -39.881 -5.742 39.037 1.00 77.56 192 VAL A C 1
ATOM 1501 O O . VAL A 1 192 ? -41.000 -6.012 38.602 1.00 77.56 192 VAL A O 1
ATOM 1504 N N . GLN A 1 193 ? -39.459 -6.187 40.226 1.00 76.75 193 GLN A N 1
ATOM 1505 C CA . GLN A 1 193 ? -40.321 -6.947 41.139 1.00 76.75 193 GLN A CA 1
ATOM 1506 C C . GLN A 1 193 ? -41.511 -6.111 41.631 1.00 76.75 193 GLN A C 1
ATOM 1508 O O . GLN A 1 193 ? -42.619 -6.632 41.749 1.00 76.75 193 GLN A O 1
ATOM 1513 N N . HIS A 1 194 ? -41.305 -4.813 41.877 1.00 79.19 194 HIS A N 1
ATOM 1514 C CA . HIS A 1 194 ? -42.371 -3.899 42.296 1.00 79.19 194 HIS A CA 1
ATOM 1515 C C . HIS A 1 194 ? -43.245 -3.429 41.121 1.00 79.19 194 HIS A C 1
ATOM 1517 O O . HIS A 1 194 ? -44.436 -3.169 41.303 1.00 79.19 194 HIS A O 1
ATOM 1523 N N . LYS A 1 195 ? -42.676 -3.313 39.913 1.00 82.75 195 LYS A N 1
ATOM 1524 C CA . LYS A 1 195 ? -43.365 -2.897 38.682 1.00 82.75 195 LYS A CA 1
ATOM 1525 C C . LYS A 1 195 ? -42.920 -3.760 37.492 1.00 82.75 195 LYS A C 1
ATOM 1527 O O . LYS A 1 195 ? -41.963 -3.402 36.800 1.00 82.75 195 LYS A O 1
ATOM 1532 N N . PRO A 1 196 ? -43.653 -4.841 37.172 1.00 82.38 196 PRO A N 1
ATOM 1533 C CA . PRO A 1 196 ? -43.267 -5.761 36.098 1.00 82.38 196 PRO A CA 1
ATOM 1534 C C . PRO A 1 196 ? -43.267 -5.115 34.701 1.00 82.38 196 PRO A C 1
ATOM 1536 O O . PRO A 1 196 ? -42.567 -5.581 33.807 1.00 82.38 196 PRO A O 1
ATOM 1539 N N . GLU A 1 197 ? -43.981 -4.001 34.510 1.00 84.19 197 GLU A N 1
ATOM 1540 C CA . GLU A 1 197 ? -43.989 -3.216 33.263 1.00 84.19 197 GLU A CA 1
ATOM 1541 C C . GLU A 1 197 ? -42.603 -2.652 32.890 1.00 84.19 197 GLU A C 1
ATOM 1543 O O . GLU A 1 197 ? -42.327 -2.393 31.718 1.00 84.19 197 GLU A O 1
ATOM 1548 N N . LEU A 1 198 ? -41.701 -2.500 33.870 1.00 83.00 198 LEU A N 1
ATOM 1549 C CA . LEU A 1 198 ? -40.346 -1.984 33.661 1.00 83.00 198 LEU A CA 1
ATOM 1550 C C . LEU A 1 198 ? -39.359 -3.042 33.152 1.00 83.00 198 LEU A C 1
ATOM 1552 O O . LEU A 1 198 ? -38.266 -2.671 32.723 1.00 83.00 198 LEU A O 1
ATOM 1556 N N . ALA A 1 199 ? -39.729 -4.329 33.134 1.00 82.06 199 ALA A N 1
ATOM 1557 C CA . ALA A 1 199 ? -38.853 -5.410 32.675 1.00 82.06 199 ALA A CA 1
ATOM 1558 C C . ALA A 1 199 ? -38.345 -5.166 31.242 1.00 82.06 199 ALA A C 1
ATOM 1560 O O . ALA A 1 199 ? -37.142 -5.162 30.991 1.00 82.06 199 ALA A O 1
ATOM 1561 N N . GLY A 1 200 ? -39.251 -4.835 30.315 1.00 84.62 200 GLY A N 1
ATOM 1562 C CA . GLY A 1 200 ? -38.884 -4.571 28.921 1.00 84.62 200 GLY A CA 1
ATOM 1563 C C . GLY A 1 200 ? -38.044 -3.301 28.731 1.00 84.62 200 GLY A C 1
ATOM 1564 O O . GLY A 1 200 ? -37.262 -3.213 27.785 1.00 84.62 200 GLY A O 1
ATOM 1565 N N . VAL A 1 201 ? -38.178 -2.313 29.621 1.00 83.94 201 VAL A N 1
ATOM 1566 C CA . VAL A 1 201 ? -37.351 -1.094 29.602 1.00 83.94 201 VAL A CA 1
ATOM 1567 C C . VAL A 1 201 ? -35.951 -1.400 30.131 1.00 83.94 201 VAL A C 1
ATOM 1569 O O . VAL A 1 201 ? -34.971 -1.007 29.498 1.00 83.94 201 VAL A O 1
ATOM 1572 N N . ARG A 1 202 ? -35.851 -2.160 31.228 1.00 83.94 202 ARG A N 1
ATOM 1573 C CA . ARG A 1 202 ? -34.583 -2.644 31.787 1.00 83.94 202 ARG A CA 1
ATOM 1574 C C . ARG A 1 202 ? -33.789 -3.433 30.750 1.00 83.94 202 ARG A C 1
ATOM 1576 O O . ARG A 1 202 ? -32.637 -3.092 30.504 1.00 83.94 202 ARG A O 1
ATOM 1583 N N . ASP A 1 203 ? -34.408 -4.405 30.083 1.00 85.50 203 ASP A N 1
ATOM 1584 C CA . ASP A 1 203 ? -33.730 -5.234 29.076 1.00 85.50 203 ASP A CA 1
ATOM 1585 C C . ASP A 1 203 ? -33.192 -4.396 27.908 1.00 85.50 203 ASP A C 1
ATOM 1587 O O . ASP A 1 203 ? -32.072 -4.611 27.437 1.00 85.50 203 ASP A O 1
ATOM 1591 N N . ARG A 1 204 ? -33.954 -3.386 27.464 1.00 85.12 204 ARG A N 1
ATOM 1592 C CA . ARG A 1 204 ? -33.521 -2.449 26.415 1.00 85.12 204 ARG A CA 1
ATOM 1593 C C . ARG A 1 204 ? -32.347 -1.581 26.864 1.00 85.12 204 ARG A C 1
ATOM 1595 O O . ARG A 1 204 ? -31.408 -1.406 26.090 1.00 85.12 204 ARG A O 1
ATOM 1602 N N . LEU A 1 205 ? -32.390 -1.028 28.077 1.00 86.31 205 LEU A N 1
ATOM 1603 C CA . LEU A 1 205 ? -31.323 -0.172 28.608 1.00 86.31 205 LEU A CA 1
ATOM 1604 C C . LEU A 1 205 ? -30.041 -0.963 28.878 1.00 86.31 205 LEU A C 1
ATOM 1606 O O . LEU A 1 205 ? -28.965 -0.519 28.481 1.00 86.31 205 LEU A O 1
ATOM 1610 N N . LEU A 1 206 ? -30.157 -2.165 29.449 1.00 85.75 206 LEU A N 1
ATOM 1611 C CA . LEU A 1 206 ? -29.032 -3.083 29.619 1.00 85.75 206 LEU A CA 1
ATOM 1612 C C . LEU A 1 206 ? -28.432 -3.473 28.267 1.00 85.75 206 LEU A C 1
ATOM 1614 O O . LEU A 1 206 ? -27.223 -3.375 28.099 1.00 85.75 206 LEU A O 1
ATOM 1618 N N . SER A 1 207 ? -29.264 -3.805 27.274 1.00 86.00 207 SER A N 1
ATOM 1619 C CA . SER A 1 207 ? -28.792 -4.112 25.916 1.00 86.00 207 SER A CA 1
ATOM 1620 C C . SER A 1 207 ? -28.041 -2.939 25.274 1.00 86.00 207 SER A C 1
ATOM 1622 O O . SER A 1 207 ? -27.055 -3.146 24.566 1.00 86.00 207 SER A O 1
ATOM 1624 N N . LYS A 1 208 ? -28.488 -1.696 25.503 1.00 86.12 208 LYS A N 1
ATOM 1625 C CA . LYS A 1 208 ? -27.790 -0.490 25.028 1.00 86.12 208 LYS A CA 1
ATOM 1626 C C . LYS A 1 208 ? -26.444 -0.303 25.730 1.00 86.12 208 LYS A C 1
ATOM 1628 O O . LYS A 1 208 ? -25.454 -0.048 25.051 1.00 86.12 208 LYS A O 1
ATOM 1633 N N . LEU A 1 209 ? -26.390 -0.492 27.048 1.00 86.69 209 LEU A N 1
ATOM 1634 C CA . LEU A 1 209 ? -25.145 -0.415 27.816 1.00 86.69 209 LEU A CA 1
ATOM 1635 C C . LEU A 1 209 ? -24.140 -1.491 27.397 1.00 86.69 209 LEU A C 1
ATOM 1637 O O . LEU A 1 209 ? -22.987 -1.170 27.133 1.00 86.69 209 LEU A O 1
ATOM 1641 N N . THR A 1 210 ? -24.569 -2.747 27.250 1.00 87.94 210 THR A N 1
ATOM 1642 C CA . THR A 1 210 ? -23.677 -3.831 26.809 1.00 87.94 210 THR A CA 1
ATOM 1643 C C . THR A 1 210 ? -23.123 -3.575 25.412 1.00 87.94 210 THR A C 1
ATOM 1645 O O . THR A 1 210 ? -21.958 -3.858 25.150 1.00 87.94 210 THR A O 1
ATOM 1648 N N . ARG A 1 211 ? -23.936 -3.006 24.509 1.00 86.56 211 ARG A N 1
ATOM 1649 C CA . ARG A 1 211 ? -23.480 -2.609 23.168 1.00 86.56 211 ARG A CA 1
ATOM 1650 C C . ARG A 1 211 ? -22.463 -1.475 23.236 1.00 86.56 211 ARG A C 1
ATOM 1652 O O . ARG A 1 211 ? -21.449 -1.552 22.554 1.00 86.56 211 ARG A O 1
ATOM 1659 N N . ARG A 1 212 ? -22.712 -0.457 24.065 1.00 87.31 212 ARG A N 1
ATOM 1660 C CA . ARG A 1 212 ? -21.790 0.667 24.262 1.00 87.31 212 ARG A CA 1
ATOM 1661 C C . ARG A 1 212 ? -20.429 0.188 24.765 1.00 87.31 212 ARG A C 1
ATOM 1663 O O . ARG A 1 212 ? -19.428 0.493 24.129 1.00 87.31 212 ARG A O 1
ATOM 1670 N N . VAL A 1 213 ? -20.410 -0.621 25.824 1.00 89.25 213 VAL A N 1
ATOM 1671 C CA . VAL A 1 213 ? -19.171 -1.194 26.379 1.00 89.25 213 VAL A CA 1
ATOM 1672 C C . VAL A 1 213 ? -18.437 -2.027 25.325 1.00 89.25 213 VAL A C 1
ATOM 1674 O O . VAL A 1 213 ? -17.238 -1.869 25.142 1.00 89.25 213 VAL A O 1
ATOM 1677 N N . ALA A 1 214 ? -19.152 -2.848 24.548 1.00 89.88 214 ALA A N 1
ATOM 1678 C CA . ALA A 1 214 ? -18.531 -3.639 23.486 1.00 89.88 214 ALA A CA 1
ATOM 1679 C C . ALA A 1 214 ? -17.897 -2.780 22.371 1.00 89.88 214 ALA A C 1
ATOM 1681 O O . ALA A 1 214 ? -16.864 -3.167 21.816 1.00 89.88 214 ALA A O 1
ATOM 1682 N N . LEU A 1 215 ? -18.500 -1.635 22.027 1.00 89.19 215 LEU A N 1
ATOM 1683 C CA . LEU A 1 215 ? -17.932 -0.686 21.062 1.00 89.19 215 LEU A CA 1
ATOM 1684 C C . LEU A 1 215 ? -16.694 0.017 21.631 1.00 89.19 215 LEU A C 1
ATOM 1686 O O . LEU A 1 215 ? -15.695 0.124 20.924 1.00 89.19 215 LEU A O 1
ATOM 1690 N N . GLU A 1 216 ? -16.729 0.432 22.897 1.00 90.62 216 GLU A N 1
ATOM 1691 C CA . GLU A 1 216 ? -15.585 1.036 23.596 1.00 90.62 216 GLU A CA 1
ATOM 1692 C C . GLU A 1 216 ? -14.412 0.056 23.715 1.00 90.62 216 GLU A C 1
ATOM 1694 O O . GLU A 1 216 ? -13.288 0.392 23.348 1.00 90.62 216 GLU A O 1
ATOM 1699 N N . ASP A 1 217 ? -14.672 -1.192 24.109 1.00 92.62 217 ASP A N 1
ATOM 1700 C CA . ASP A 1 217 ? -13.659 -2.251 24.170 1.00 92.62 217 ASP A CA 1
ATOM 1701 C C . ASP A 1 217 ? -13.067 -2.556 22.788 1.00 92.62 217 ASP A C 1
ATOM 1703 O O . ASP A 1 217 ? -11.883 -2.879 22.645 1.00 92.62 217 ASP A O 1
ATOM 1707 N N . ARG A 1 218 ? -13.886 -2.498 21.730 1.00 91.81 218 ARG A N 1
ATOM 1708 C CA . ARG A 1 218 ? -13.408 -2.681 20.355 1.00 91.81 218 ARG A CA 1
ATOM 1709 C C . ARG A 1 218 ? -12.553 -1.496 19.904 1.00 91.81 218 ARG A C 1
ATOM 1711 O O . ARG A 1 218 ? -11.478 -1.733 19.360 1.00 91.81 218 ARG A O 1
ATOM 1718 N N . LEU A 1 219 ? -12.971 -0.260 20.178 1.00 92.62 219 LEU A N 1
ATOM 1719 C CA . LEU A 1 219 ? -12.184 0.949 19.913 1.00 92.62 219 LEU A CA 1
ATOM 1720 C C . LEU A 1 219 ? -10.845 0.926 20.645 1.00 92.62 219 LEU A C 1
ATOM 1722 O O . LEU A 1 219 ? -9.809 1.142 20.020 1.00 92.62 219 LEU A O 1
ATOM 1726 N N . GLY A 1 220 ? -10.850 0.604 21.940 1.00 92.25 220 GLY A N 1
ATOM 1727 C CA . GLY A 1 220 ? -9.641 0.517 22.755 1.00 92.25 220 GLY A CA 1
ATOM 1728 C C . GLY A 1 220 ? -8.646 -0.504 22.204 1.00 92.25 220 GLY A C 1
ATOM 1729 O O . GLY A 1 220 ? -7.462 -0.197 22.064 1.00 92.25 220 GLY A O 1
ATOM 1730 N N . ARG A 1 221 ? -9.127 -1.689 21.800 1.00 94.94 221 ARG A N 1
ATOM 1731 C CA . ARG A 1 221 ? -8.287 -2.722 21.169 1.00 94.94 221 ARG A CA 1
ATOM 1732 C C . ARG A 1 221 ? -7.701 -2.271 19.834 1.00 94.94 221 ARG A C 1
ATOM 1734 O O . ARG A 1 221 ? -6.510 -2.468 19.605 1.00 94.94 221 ARG A O 1
ATOM 1741 N N . LEU A 1 222 ? -8.510 -1.662 18.966 1.00 93.94 222 LEU A N 1
ATOM 1742 C CA . LEU A 1 222 ? -8.040 -1.167 17.669 1.00 93.94 222 LEU A CA 1
ATOM 1743 C C . LEU A 1 222 ? -7.035 -0.025 17.832 1.00 93.94 222 LEU A C 1
ATOM 1745 O O . LEU A 1 222 ? -6.035 0.009 17.123 1.00 93.94 222 LEU A O 1
ATOM 1749 N N . ARG A 1 223 ? -7.256 0.869 18.799 1.00 94.19 223 ARG A N 1
ATOM 1750 C CA . ARG A 1 223 ? -6.350 1.980 19.106 1.00 94.19 223 ARG A CA 1
ATOM 1751 C C . ARG A 1 223 ? -5.011 1.492 19.643 1.00 94.19 223 ARG A C 1
ATOM 1753 O O . ARG A 1 223 ? -3.981 1.983 19.195 1.00 94.19 223 ARG A O 1
ATOM 1760 N N . ALA A 1 224 ? -5.025 0.525 20.561 1.00 94.75 224 ALA A N 1
ATOM 1761 C CA . ALA A 1 224 ? -3.804 -0.100 21.060 1.00 94.75 224 ALA A CA 1
ATOM 1762 C C . ALA A 1 224 ? -3.015 -0.740 19.910 1.00 94.75 224 ALA A C 1
ATOM 1764 O O . ALA A 1 224 ? -1.852 -0.409 19.712 1.00 94.75 224 ALA A O 1
ATOM 1765 N N . ARG A 1 225 ? -3.685 -1.541 19.071 1.00 94.25 225 ARG A N 1
ATOM 1766 C CA . ARG A 1 225 ? -3.062 -2.172 17.900 1.00 94.25 225 ARG A CA 1
ATOM 1767 C C . ARG A 1 225 ? -2.491 -1.145 16.919 1.00 94.25 225 ARG A C 1
ATOM 1769 O O . ARG A 1 225 ? -1.363 -1.304 16.478 1.00 94.25 225 ARG A O 1
ATOM 1776 N N . ALA A 1 226 ? -3.227 -0.079 16.603 1.00 92.62 226 ALA A N 1
ATOM 1777 C CA . ALA A 1 226 ? -2.743 0.999 15.737 1.00 92.62 226 ALA A CA 1
ATOM 1778 C C . ALA A 1 226 ? -1.496 1.696 16.313 1.00 92.62 226 ALA A C 1
ATOM 1780 O O . ALA A 1 226 ? -0.564 2.007 15.573 1.00 92.62 226 ALA A O 1
ATOM 1781 N N . GLY A 1 227 ? -1.467 1.912 17.633 1.00 93.44 227 GLY A N 1
ATOM 1782 C CA . GLY A 1 227 ? -0.307 2.450 18.343 1.00 93.44 227 GLY A CA 1
ATOM 1783 C C . GLY A 1 227 ? 0.903 1.515 18.306 1.00 93.44 227 GLY A C 1
ATOM 1784 O O . GLY A 1 227 ? 2.012 1.975 18.047 1.00 93.44 227 GLY A O 1
ATOM 1785 N N . ASP A 1 228 ? 0.692 0.211 18.490 1.00 93.62 228 ASP A N 1
ATOM 1786 C CA . ASP A 1 228 ? 1.753 -0.798 18.398 1.00 93.62 228 ASP A CA 1
ATOM 1787 C C . ASP A 1 228 ? 2.356 -0.862 16.985 1.00 93.62 228 ASP A C 1
ATOM 1789 O O . ASP A 1 228 ? 3.576 -0.944 16.830 1.00 93.62 228 ASP A O 1
ATOM 1793 N N . GLU A 1 229 ? 1.522 -0.775 15.940 1.00 92.69 229 GLU A N 1
ATOM 1794 C CA . GLU A 1 229 ? 2.007 -0.728 14.554 1.00 92.69 229 GLU A CA 1
ATOM 1795 C C . GLU A 1 229 ? 2.782 0.567 14.264 1.00 92.69 229 GLU A C 1
ATOM 1797 O O . GLU A 1 229 ? 3.821 0.522 13.604 1.00 92.69 229 GLU A O 1
ATOM 1802 N N . LEU A 1 230 ? 2.345 1.716 14.797 1.00 93.06 230 LEU A N 1
ATOM 1803 C CA . LEU A 1 230 ? 3.093 2.972 14.683 1.00 93.06 230 LEU A CA 1
ATOM 1804 C C . LEU A 1 230 ? 4.463 2.877 15.373 1.00 93.06 230 LEU A C 1
ATOM 1806 O O . LEU A 1 230 ? 5.473 3.277 14.795 1.00 93.06 230 LEU A O 1
ATOM 1810 N N . L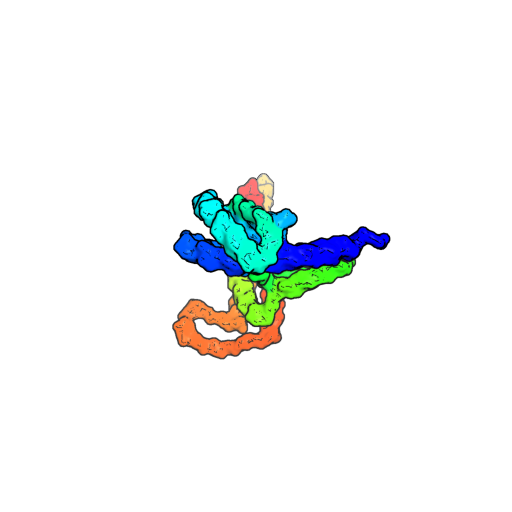EU A 1 231 ? 4.522 2.286 16.568 1.00 92.44 231 LEU A N 1
ATOM 1811 C CA . LEU A 1 231 ? 5.778 2.061 17.285 1.00 92.44 231 LEU A CA 1
ATOM 1812 C C . LEU A 1 231 ? 6.717 1.125 16.506 1.00 92.44 231 LEU A C 1
ATOM 1814 O O . LEU A 1 231 ? 7.933 1.342 16.470 1.00 92.44 231 LEU A O 1
ATOM 1818 N N . ALA A 1 232 ? 6.166 0.096 15.856 1.00 91.44 232 ALA A N 1
ATOM 1819 C CA . ALA A 1 232 ? 6.928 -0.797 14.987 1.00 91.44 232 ALA A CA 1
ATOM 1820 C C . ALA A 1 232 ? 7.512 -0.052 13.774 1.00 91.44 232 ALA A C 1
ATOM 1822 O O . ALA A 1 232 ? 8.676 -0.271 13.430 1.00 91.44 232 ALA A O 1
ATOM 1823 N N . VAL A 1 233 ? 6.748 0.866 13.168 1.00 91.19 233 VAL A N 1
ATOM 1824 C CA . VAL A 1 233 ? 7.234 1.741 12.087 1.00 91.19 233 VAL A CA 1
ATOM 1825 C C . VAL A 1 233 ? 8.387 2.615 12.576 1.00 91.19 233 VAL A C 1
ATOM 1827 O O . VAL A 1 233 ? 9.433 2.664 11.934 1.00 91.19 233 VAL A O 1
ATOM 1830 N N . GLU A 1 234 ? 8.222 3.301 13.708 1.00 88.75 234 GLU A N 1
ATOM 1831 C CA . GLU A 1 234 ? 9.246 4.195 14.267 1.00 88.75 234 GLU A CA 1
ATOM 1832 C C . GLU A 1 234 ? 10.533 3.434 14.605 1.00 88.75 234 GLU A C 1
ATOM 1834 O O . GLU A 1 234 ? 11.634 3.887 14.285 1.00 88.75 234 GLU A O 1
ATOM 1839 N N . SER A 1 235 ? 10.397 2.223 15.145 1.00 88.69 235 SER A N 1
ATOM 1840 C CA . SER A 1 235 ? 11.523 1.323 15.410 1.00 88.69 235 SER A CA 1
ATOM 1841 C C . SER A 1 235 ? 12.246 0.903 14.125 1.00 88.69 235 SER A C 1
ATOM 1843 O O . SER A 1 235 ? 13.477 0.891 14.083 1.00 88.69 235 SER A O 1
ATOM 1845 N N . ALA A 1 236 ? 11.507 0.581 13.058 1.00 87.56 236 ALA A N 1
ATOM 1846 C CA . ALA A 1 236 ? 12.085 0.228 11.761 1.00 87.56 236 ALA A CA 1
ATOM 1847 C C . ALA A 1 236 ? 12.761 1.429 11.078 1.00 87.56 236 ALA A C 1
ATOM 1849 O O . ALA A 1 236 ? 13.844 1.289 10.508 1.00 87.56 236 ALA A O 1
ATOM 1850 N N . ARG A 1 237 ? 12.177 2.629 11.188 1.00 85.38 237 ARG A N 1
ATOM 1851 C CA . ARG A 1 237 ? 12.782 3.880 10.705 1.00 85.38 237 ARG A CA 1
ATOM 1852 C C . ARG A 1 237 ? 14.101 4.174 11.406 1.00 85.38 237 ARG A C 1
ATOM 1854 O O . ARG A 1 237 ? 15.074 4.524 10.743 1.00 85.38 237 ARG A O 1
ATOM 1861 N N . PHE A 1 238 ? 14.147 3.981 12.722 1.00 83.81 238 PHE A N 1
ATOM 1862 C CA . PHE A 1 238 ? 15.378 4.117 13.492 1.00 83.81 238 PHE A CA 1
ATOM 1863 C C . PHE A 1 238 ? 16.458 3.133 13.010 1.00 83.81 238 PHE A C 1
ATOM 1865 O O . PHE A 1 238 ? 17.590 3.538 12.764 1.00 83.81 238 PHE A O 1
ATOM 1872 N N . GLN A 1 239 ? 16.102 1.862 12.781 1.00 83.00 239 GLN A N 1
ATOM 1873 C CA . GLN A 1 239 ? 17.030 0.854 12.241 1.00 83.00 239 GLN A CA 1
ATOM 1874 C C . GLN A 1 239 ? 17.525 1.175 10.825 1.00 83.00 239 GLN A C 1
ATOM 1876 O O . GLN A 1 239 ? 18.652 0.831 10.481 1.00 83.00 239 GLN A O 1
ATOM 1881 N N . LEU A 1 240 ? 16.704 1.836 10.007 1.00 81.19 240 LEU A N 1
ATOM 1882 C CA . LEU A 1 240 ? 17.097 2.293 8.675 1.00 81.19 240 LEU A CA 1
ATOM 1883 C C . LEU A 1 240 ? 18.016 3.518 8.696 1.00 81.19 240 LEU A C 1
ATOM 1885 O O . LEU A 1 240 ? 18.494 3.892 7.627 1.00 81.19 240 LEU A O 1
ATOM 1889 N N . GLY A 1 241 ? 18.263 4.137 9.855 1.00 73.56 241 GLY A N 1
ATOM 1890 C CA . GLY A 1 241 ? 19.051 5.364 9.964 1.00 73.56 241 GLY A CA 1
ATOM 1891 C C . GLY A 1 241 ? 18.310 6.579 9.404 1.00 73.56 241 GLY A C 1
ATOM 1892 O O . GLY A 1 241 ? 18.877 7.344 8.624 1.00 73.56 241 GLY A O 1
ATOM 1893 N N . PHE A 1 242 ? 17.014 6.718 9.705 1.00 63.91 242 PHE A N 1
ATOM 1894 C CA . PHE A 1 242 ? 16.336 8.000 9.513 1.00 63.91 242 PHE A CA 1
ATOM 1895 C C . PHE A 1 242 ? 16.879 9.014 10.515 1.00 63.91 242 PHE A C 1
ATOM 1897 O O . PHE A 1 242 ? 16.706 8.838 11.722 1.00 63.91 242 PHE A O 1
ATOM 1904 N N . ASP A 1 243 ? 17.459 10.099 10.010 1.00 54.19 243 ASP A N 1
ATOM 1905 C CA . ASP A 1 243 ? 17.631 11.302 10.809 1.00 54.19 243 ASP A CA 1
ATOM 1906 C C . ASP A 1 243 ? 16.230 11.813 11.176 1.00 54.19 243 ASP A C 1
ATOM 1908 O O . ASP A 1 243 ? 15.361 11.979 10.314 1.00 54.19 243 ASP A O 1
ATOM 1912 N N . PHE A 1 244 ? 15.973 12.013 12.470 1.00 48.69 244 PHE A N 1
ATOM 1913 C CA . PHE A 1 244 ? 14.819 12.797 12.902 1.00 48.69 244 PHE A CA 1
ATOM 1914 C C . PHE A 1 244 ? 14.929 14.168 12.219 1.00 48.69 244 PHE A C 1
ATOM 1916 O O . PHE A 1 244 ? 15.968 14.818 12.340 1.00 48.69 244 PHE A O 1
ATOM 1923 N N . GLU A 1 245 ? 13.891 14.602 11.494 1.00 43.09 245 GLU A N 1
ATOM 1924 C CA . GLU A 1 245 ? 13.828 15.951 10.917 1.00 43.09 245 GLU A CA 1
ATOM 1925 C C . GLU A 1 245 ? 14.018 16.976 12.046 1.00 43.09 245 GLU A C 1
ATOM 1927 O O . GLU A 1 245 ? 13.106 17.253 12.826 1.00 43.09 245 GLU A O 1
ATOM 1932 N N . GLY A 1 246 ? 15.244 17.479 12.190 1.00 42.72 246 GLY A N 1
ATOM 1933 C CA . GLY A 1 246 ? 15.631 18.306 13.328 1.00 42.72 246 GLY A CA 1
ATOM 1934 C C . GLY A 1 246 ? 17.130 18.552 13.483 1.00 42.72 246 GLY A C 1
ATOM 1935 O O . GLY A 1 246 ? 17.483 19.573 14.063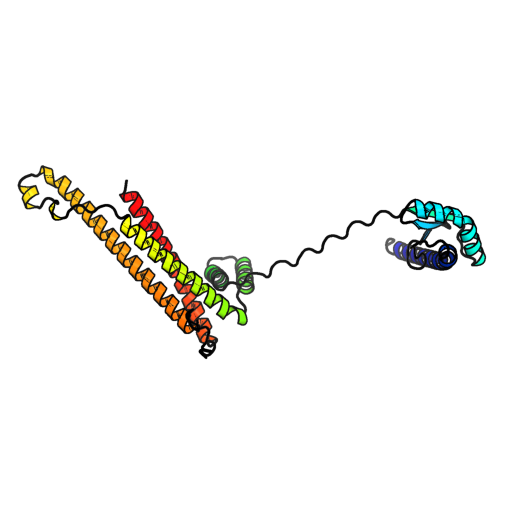 1.00 42.72 246 GLY A O 1
ATOM 1936 N N . ASP A 1 247 ? 18.010 17.705 12.936 1.00 36.84 247 ASP A N 1
ATOM 1937 C CA . ASP A 1 247 ? 19.463 17.921 13.030 1.00 36.84 247 ASP A CA 1
ATOM 1938 C C . ASP A 1 247 ? 20.131 17.986 11.650 1.00 36.84 247 ASP A C 1
ATOM 1940 O O . ASP A 1 247 ? 20.880 17.107 11.231 1.00 36.84 247 ASP A O 1
ATOM 1944 N N . ALA A 1 248 ? 19.851 19.069 10.919 1.00 39.50 248 ALA A N 1
ATOM 1945 C CA . ALA A 1 248 ? 20.655 19.482 9.770 1.00 39.50 248 ALA A CA 1
ATOM 1946 C C . ALA A 1 248 ? 22.019 19.998 10.271 1.00 39.50 248 ALA A C 1
ATOM 1948 O O . ALA A 1 248 ? 22.286 21.200 10.262 1.00 39.50 248 ALA A O 1
ATOM 1949 N N . GLY A 1 249 ? 22.855 19.098 10.785 1.00 37.97 249 GLY A N 1
ATOM 1950 C CA . GLY A 1 249 ? 24.123 19.477 11.405 1.00 37.97 249 GLY A CA 1
ATOM 1951 C C . GLY A 1 249 ? 25.005 18.328 11.881 1.00 37.97 249 GLY A C 1
ATOM 1952 O O . GLY A 1 249 ? 26.222 18.507 11.925 1.00 37.97 249 GLY A O 1
ATOM 1953 N N . SER A 1 250 ? 24.447 17.153 12.169 1.00 40.69 250 SER A N 1
ATOM 1954 C CA . SER A 1 250 ? 25.247 15.993 12.562 1.00 40.69 250 SER A CA 1
ATOM 1955 C C . SER A 1 250 ? 25.264 14.971 11.436 1.00 40.69 250 SER A C 1
ATOM 1957 O O . SER A 1 250 ? 24.246 14.353 11.142 1.00 40.69 250 SER A O 1
ATOM 1959 N N . GLU A 1 251 ? 26.436 14.745 10.838 1.00 43.53 251 GLU A N 1
ATOM 1960 C CA . GLU A 1 251 ? 26.755 13.470 10.190 1.00 43.53 251 GLU A CA 1
ATOM 1961 C C . GLU A 1 251 ? 26.656 12.374 11.265 1.00 43.53 251 GLU A C 1
ATOM 1963 O O . GLU A 1 251 ? 27.648 11.968 11.875 1.00 43.53 251 GLU A O 1
ATOM 1968 N N . SER A 1 252 ? 25.433 11.940 11.576 1.00 44.53 252 SER A N 1
ATOM 1969 C CA . SER A 1 252 ? 25.204 10.781 12.419 1.00 44.53 252 SER A CA 1
ATOM 1970 C C . SER A 1 252 ? 25.583 9.575 11.562 1.00 44.53 252 SER A C 1
ATOM 1972 O O . SER A 1 252 ? 24.847 9.103 10.701 1.00 44.53 252 SER A O 1
ATOM 1974 N N . GLY A 1 253 ? 26.844 9.166 11.704 1.00 47.66 253 GLY A N 1
ATOM 1975 C CA . GLY A 1 253 ? 27.444 8.019 11.034 1.00 47.66 253 GLY A CA 1
ATOM 1976 C C . GLY A 1 253 ? 26.842 6.710 11.531 1.00 47.66 253 GLY A C 1
ATOM 1977 O O . GLY A 1 253 ? 27.539 5.893 12.131 1.00 47.66 253 GLY A O 1
ATOM 1978 N N . MET A 1 254 ? 25.546 6.509 11.310 1.00 56.56 254 MET A N 1
ATOM 1979 C CA . MET A 1 254 ? 24.957 5.185 11.382 1.00 56.56 254 MET A CA 1
ATOM 1980 C C . MET A 1 254 ? 25.440 4.416 10.148 1.00 56.56 254 MET A C 1
ATOM 1982 O O . MET A 1 254 ? 25.272 4.904 9.028 1.00 56.56 254 MET A O 1
ATOM 1986 N N . PRO A 1 255 ? 26.098 3.255 10.322 1.00 61.62 255 PRO A N 1
ATOM 1987 C CA . PRO A 1 255 ? 26.545 2.457 9.190 1.00 61.62 255 PRO A CA 1
ATOM 1988 C C . PRO A 1 255 ? 25.340 2.098 8.320 1.00 61.62 255 PRO A C 1
ATOM 1990 O O . PRO A 1 255 ? 24.268 1.797 8.850 1.00 61.62 255 PRO A O 1
ATOM 1993 N N . GLU A 1 256 ? 25.515 2.128 6.994 1.00 68.12 256 GLU A N 1
ATOM 1994 C CA . GLU A 1 256 ? 24.473 1.648 6.088 1.00 68.12 256 GLU A CA 1
ATOM 1995 C C . GLU A 1 256 ? 24.030 0.239 6.520 1.00 68.12 256 GLU A C 1
ATOM 1997 O O . GLU A 1 256 ? 24.884 -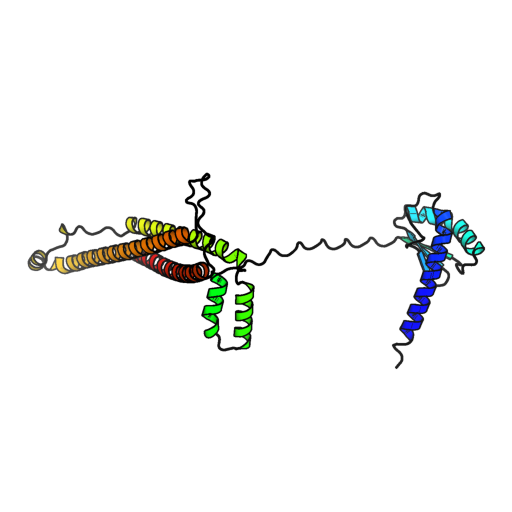0.599 6.842 1.00 68.12 256 GLU A O 1
ATOM 2002 N N . PRO A 1 257 ? 22.711 -0.027 6.574 1.00 76.00 257 PRO A N 1
ATOM 2003 C CA . PRO A 1 257 ? 22.201 -1.309 7.034 1.00 76.00 257 PRO A CA 1
ATOM 2004 C C . PRO A 1 257 ? 22.761 -2.433 6.162 1.00 76.00 257 PRO A C 1
ATOM 2006 O O . PRO A 1 257 ? 22.822 -2.318 4.935 1.00 76.00 257 PRO A O 1
ATOM 2009 N N . SER A 1 258 ? 23.166 -3.537 6.792 1.00 83.38 258 SER A N 1
ATOM 2010 C CA . SER A 1 258 ? 23.681 -4.689 6.055 1.00 83.38 258 SER A CA 1
ATOM 2011 C C . SER A 1 258 ? 22.605 -5.275 5.130 1.00 83.38 258 SER A C 1
ATOM 2013 O O . SER A 1 258 ? 21.405 -5.088 5.346 1.00 83.38 258 SER A O 1
ATOM 2015 N N . ALA A 1 259 ? 23.007 -6.043 4.113 1.00 83.06 259 ALA A N 1
ATOM 2016 C CA . ALA A 1 259 ? 22.052 -6.713 3.225 1.00 83.06 259 ALA A CA 1
ATOM 2017 C C . ALA A 1 259 ? 21.065 -7.622 3.992 1.00 83.06 259 ALA A C 1
ATOM 2019 O O . ALA A 1 259 ? 19.889 -7.704 3.630 1.00 83.06 259 ALA A O 1
ATOM 2020 N N . ASP A 1 260 ? 21.521 -8.248 5.082 1.00 85.81 260 ASP A N 1
ATOM 2021 C CA . ASP A 1 260 ? 20.685 -9.080 5.951 1.00 85.81 260 ASP A CA 1
ATOM 2022 C C . ASP A 1 260 ? 19.687 -8.243 6.768 1.00 85.81 260 ASP A C 1
ATOM 2024 O O . ASP A 1 260 ? 18.536 -8.656 6.948 1.00 85.81 260 ASP A O 1
ATOM 2028 N N . ASP A 1 261 ? 20.085 -7.047 7.218 1.00 85.38 261 ASP A N 1
ATOM 2029 C CA . ASP A 1 261 ? 19.187 -6.101 7.889 1.00 85.38 261 ASP A CA 1
ATOM 2030 C C . ASP A 1 261 ? 18.111 -5.588 6.932 1.00 85.38 261 ASP A C 1
ATOM 2032 O O . ASP A 1 261 ? 16.932 -5.587 7.281 1.00 85.38 261 ASP A O 1
ATOM 2036 N N . VAL A 1 262 ? 18.489 -5.232 5.701 1.00 86.12 262 VAL A N 1
ATOM 2037 C CA . VAL A 1 262 ? 17.549 -4.813 4.651 1.00 86.12 262 VAL A CA 1
ATOM 2038 C C . VAL A 1 262 ? 16.544 -5.928 4.349 1.00 86.12 262 VAL A C 1
ATOM 2040 O O . VAL A 1 262 ? 15.345 -5.671 4.291 1.00 86.12 262 VAL A O 1
ATOM 2043 N N . ALA A 1 263 ? 16.989 -7.182 4.231 1.00 87.81 263 ALA A N 1
ATOM 2044 C CA . ALA A 1 263 ? 16.099 -8.322 3.999 1.00 87.81 263 ALA A CA 1
ATOM 2045 C C . ALA A 1 263 ? 15.184 -8.642 5.200 1.00 87.81 263 ALA A C 1
ATOM 2047 O O . ALA A 1 263 ? 14.068 -9.144 5.027 1.00 87.81 263 ALA A O 1
ATOM 2048 N N . ARG A 1 264 ? 15.635 -8.387 6.436 1.00 91.12 264 ARG A N 1
ATOM 2049 C CA . ARG A 1 264 ? 14.781 -8.463 7.633 1.00 91.12 264 ARG A CA 1
ATOM 2050 C C . ARG A 1 264 ? 13.713 -7.369 7.598 1.00 91.12 264 ARG A C 1
ATOM 2052 O O . ARG A 1 264 ? 12.532 -7.691 7.663 1.00 91.12 264 ARG A O 1
ATOM 2059 N N . LEU A 1 265 ? 14.124 -6.122 7.393 1.00 90.44 265 LEU A N 1
ATOM 2060 C CA . LEU A 1 265 ? 13.235 -4.963 7.338 1.00 90.44 265 LEU A CA 1
ATOM 2061 C C . LEU A 1 265 ? 12.233 -5.045 6.182 1.00 90.44 265 LEU A C 1
ATOM 2063 O O . LEU A 1 265 ? 11.097 -4.613 6.332 1.00 90.44 265 LEU A O 1
ATOM 2067 N N . GLU A 1 266 ? 12.606 -5.651 5.055 1.00 92.31 266 GLU A N 1
ATOM 2068 C CA . GLU A 1 266 ? 11.690 -5.924 3.944 1.00 92.31 266 GLU A CA 1
ATOM 2069 C C . GLU A 1 266 ? 10.553 -6.866 4.361 1.00 92.31 266 GLU A C 1
ATOM 2071 O O . GLU A 1 266 ? 9.385 -6.606 4.067 1.00 92.31 266 GLU A O 1
ATOM 2076 N N . ARG A 1 267 ? 10.866 -7.934 5.103 1.00 91.88 267 ARG A N 1
ATOM 2077 C CA . ARG A 1 267 ? 9.846 -8.845 5.647 1.00 91.88 267 ARG A CA 1
ATOM 2078 C C . ARG A 1 267 ? 8.965 -8.146 6.675 1.00 91.88 267 ARG A C 1
ATOM 2080 O O . ARG A 1 267 ? 7.745 -8.300 6.618 1.00 91.88 267 ARG A O 1
ATOM 2087 N N . ASP A 1 268 ? 9.568 -7.358 7.560 1.00 92.25 268 ASP A N 1
ATOM 2088 C CA . ASP A 1 2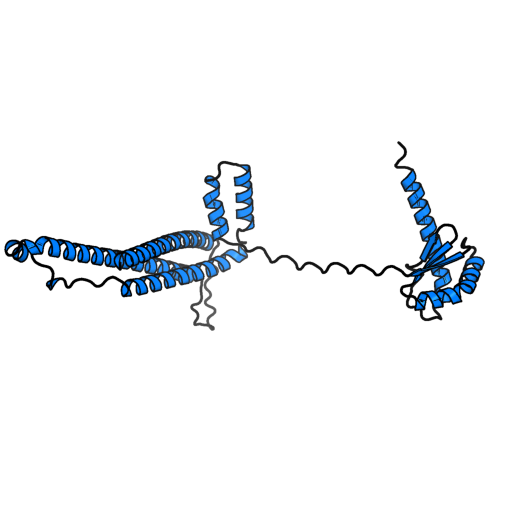68 ? 8.844 -6.606 8.586 1.00 92.25 268 ASP A CA 1
ATOM 2089 C C . ASP A 1 268 ? 7.902 -5.575 7.952 1.00 92.25 268 ASP A C 1
ATOM 2091 O O . ASP A 1 268 ? 6.736 -5.490 8.338 1.00 92.25 268 ASP A O 1
ATOM 2095 N N . TYR A 1 269 ? 8.359 -4.866 6.914 1.00 93.81 269 TYR A N 1
ATOM 2096 C CA . TYR A 1 269 ? 7.554 -3.932 6.126 1.00 93.81 269 TYR A CA 1
ATOM 2097 C C . TYR A 1 269 ? 6.341 -4.617 5.488 1.00 93.81 269 TYR A C 1
ATOM 2099 O O . TYR A 1 269 ? 5.215 -4.131 5.595 1.00 93.81 269 TYR A O 1
ATOM 2107 N N . LEU A 1 270 ? 6.542 -5.767 4.839 1.00 93.75 270 LEU A N 1
ATOM 2108 C CA . LEU A 1 270 ? 5.451 -6.504 4.198 1.00 93.75 270 LEU A CA 1
ATOM 2109 C C . LEU A 1 270 ? 4.427 -7.013 5.222 1.00 93.75 270 LEU A C 1
ATOM 2111 O O . LEU A 1 270 ? 3.221 -6.909 4.988 1.00 93.75 270 LEU A O 1
ATOM 2115 N N . ALA A 1 271 ? 4.893 -7.521 6.365 1.00 93.25 271 ALA A N 1
ATOM 2116 C CA . ALA A 1 271 ? 4.030 -7.973 7.453 1.00 93.25 271 ALA A CA 1
ATOM 2117 C C . ALA A 1 271 ? 3.256 -6.813 8.097 1.00 93.25 271 ALA A C 1
ATOM 2119 O O . ALA A 1 271 ? 2.067 -6.941 8.387 1.00 93.25 271 ALA A O 1
ATOM 2120 N N . LEU A 1 272 ? 3.910 -5.670 8.308 1.00 93.75 272 LEU A N 1
ATOM 2121 C CA . LEU A 1 272 ? 3.288 -4.432 8.774 1.00 93.75 272 LEU A CA 1
ATOM 2122 C C . LEU A 1 272 ? 2.195 -3.967 7.803 1.00 93.75 272 LEU A C 1
ATOM 2124 O O . LEU A 1 272 ? 1.070 -3.716 8.221 1.00 93.75 272 LEU A O 1
ATOM 2128 N N . LYS A 1 273 ? 2.484 -3.922 6.498 1.00 93.12 273 LYS A N 1
ATOM 2129 C CA . LYS A 1 273 ? 1.520 -3.496 5.474 1.00 93.12 273 LYS A CA 1
ATOM 2130 C C . LYS A 1 273 ? 0.274 -4.382 5.438 1.00 93.12 273 LYS A C 1
ATOM 2132 O O . LYS A 1 273 ? -0.832 -3.874 5.277 1.00 93.12 273 LYS A O 1
ATOM 2137 N N . ALA A 1 274 ? 0.440 -5.693 5.614 1.00 92.56 274 ALA A N 1
ATOM 2138 C CA . ALA A 1 274 ? -0.686 -6.615 5.741 1.00 92.56 274 ALA A CA 1
ATOM 2139 C C . ALA A 1 274 ? -1.519 -6.326 7.003 1.00 92.56 274 ALA A C 1
ATOM 2141 O O . ALA A 1 274 ? -2.736 -6.192 6.916 1.00 92.56 274 ALA A O 1
ATOM 2142 N N . ARG A 1 275 ? -0.866 -6.139 8.158 1.00 94.31 275 ARG A N 1
ATOM 2143 C CA . ARG A 1 275 ? -1.548 -5.835 9.426 1.00 94.31 275 ARG A CA 1
ATOM 2144 C C . ARG A 1 275 ? -2.282 -4.496 9.406 1.00 94.31 275 ARG A C 1
ATOM 2146 O O . ARG A 1 275 ? -3.390 -4.426 9.929 1.00 94.31 275 ARG A O 1
ATOM 2153 N N . LEU A 1 276 ? -1.709 -3.464 8.785 1.00 93.81 276 LEU A N 1
ATOM 2154 C CA . LEU A 1 276 ? -2.360 -2.163 8.601 1.00 93.81 276 LEU A CA 1
ATOM 2155 C C . LEU A 1 276 ? -3.571 -2.254 7.667 1.00 93.81 276 LEU A C 1
ATOM 2157 O O . LEU A 1 276 ? -4.585 -1.609 7.924 1.00 93.81 276 LEU A O 1
ATOM 2161 N N . LEU A 1 277 ? -3.498 -3.079 6.618 1.00 94.06 277 LEU A N 1
ATOM 2162 C CA . LEU A 1 277 ? -4.643 -3.335 5.744 1.00 94.06 277 LEU A CA 1
ATOM 2163 C C . LEU A 1 277 ? -5.791 -4.006 6.511 1.00 94.06 277 LEU A C 1
ATOM 2165 O O . LEU A 1 277 ? -6.934 -3.566 6.397 1.00 94.06 277 LEU A O 1
ATOM 2169 N N . ASP A 1 278 ? -5.489 -5.033 7.305 1.00 94.56 278 ASP A N 1
ATOM 2170 C CA . ASP A 1 278 ? -6.485 -5.708 8.145 1.00 94.56 278 ASP A CA 1
ATOM 2171 C C . ASP A 1 278 ? -7.087 -4.745 9.172 1.00 94.56 278 ASP A C 1
ATOM 2173 O O . ASP A 1 278 ? -8.306 -4.675 9.323 1.00 94.56 278 ASP A O 1
ATOM 2177 N N . LEU A 1 279 ? -6.239 -3.946 9.825 1.00 94.06 279 LEU A N 1
ATOM 2178 C CA . LEU A 1 279 ? -6.661 -2.937 10.788 1.00 94.06 279 LEU A CA 1
ATOM 2179 C C . LEU A 1 279 ? -7.598 -1.908 10.147 1.00 94.06 279 LEU A C 1
ATOM 2181 O O . LEU A 1 279 ? -8.638 -1.600 10.721 1.00 94.06 279 LEU A O 1
ATOM 2185 N N . ARG A 1 280 ? -7.280 -1.420 8.943 1.00 95.69 280 ARG A N 1
ATOM 2186 C CA . ARG A 1 280 ? -8.152 -0.505 8.196 1.00 95.69 280 ARG A CA 1
ATOM 2187 C C . ARG A 1 280 ? -9.525 -1.122 7.940 1.00 95.69 280 ARG A C 1
ATOM 2189 O O . ARG A 1 280 ? -10.530 -0.488 8.242 1.00 95.69 280 ARG A O 1
ATOM 2196 N N . ASN A 1 281 ? -9.570 -2.367 7.465 1.00 95.56 281 ASN A N 1
ATOM 2197 C CA . ASN A 1 281 ? -10.835 -3.069 7.234 1.00 95.56 281 ASN A CA 1
ATOM 2198 C C . ASN A 1 281 ? -11.643 -3.226 8.541 1.00 95.56 281 ASN A C 1
ATOM 2200 O O . ASN A 1 281 ? -12.868 -3.112 8.543 1.00 95.56 281 ASN A O 1
ATOM 2204 N N . GLU A 1 282 ? -10.974 -3.473 9.673 1.00 94.44 282 GLU A N 1
ATOM 2205 C CA . GLU A 1 282 ? -11.627 -3.573 10.983 1.00 94.44 282 GLU A CA 1
ATOM 2206 C C . GLU A 1 282 ? -12.181 -2.230 11.487 1.00 94.44 282 GLU A C 1
ATOM 2208 O O . GLU A 1 282 ? -13.239 -2.231 12.132 1.00 94.44 282 GLU A O 1
ATOM 2213 N N . VAL A 1 283 ? -11.493 -1.116 11.195 1.00 93.06 283 VAL A N 1
ATOM 2214 C CA . VAL A 1 283 ? -11.952 0.255 11.481 1.00 93.06 283 VAL A CA 1
ATOM 2215 C C . VAL A 1 283 ? -13.162 0.606 10.619 1.00 93.06 283 VAL A C 1
ATOM 2217 O O . VAL A 1 283 ? -14.173 1.028 11.170 1.00 93.06 283 VAL A O 1
ATOM 2220 N N . GLU A 1 284 ? -13.121 0.344 9.311 1.00 93.75 284 GLU A N 1
ATOM 2221 C CA . GLU A 1 284 ? -14.261 0.555 8.398 1.00 93.75 284 GLU A CA 1
ATOM 2222 C C . GLU A 1 284 ? -15.497 -0.257 8.836 1.00 93.75 284 GLU A C 1
ATOM 2224 O O . GLU A 1 284 ? -16.634 0.226 8.830 1.00 93.75 284 GLU A O 1
ATOM 2229 N N . ALA A 1 285 ? -15.286 -1.497 9.289 1.00 92.75 285 ALA A N 1
ATOM 2230 C CA . ALA A 1 285 ? -16.355 -2.333 9.827 1.00 92.75 285 ALA A CA 1
ATOM 2231 C C . ALA A 1 285 ? -16.913 -1.809 11.163 1.00 92.75 285 ALA A C 1
ATOM 2233 O O . ALA A 1 285 ? -18.077 -2.057 11.485 1.00 92.75 285 ALA A O 1
ATOM 2234 N N . LEU A 1 286 ? -16.091 -1.136 11.973 1.00 91.19 286 LEU A N 1
ATOM 2235 C CA . LEU A 1 286 ? -16.536 -0.499 13.210 1.00 91.19 286 LEU A CA 1
ATOM 2236 C C . LEU A 1 286 ? -17.321 0.785 12.922 1.00 91.19 286 LEU A C 1
ATOM 2238 O O . LEU A 1 286 ? -18.380 0.969 13.513 1.00 91.19 286 LEU A O 1
ATOM 2242 N N . GLU A 1 287 ? -16.832 1.627 12.014 1.00 91.19 287 GLU A N 1
ATOM 2243 C CA . GLU A 1 287 ? -17.529 2.824 11.530 1.00 91.19 287 GLU A CA 1
ATOM 2244 C C . GLU A 1 287 ? -18.927 2.458 11.026 1.00 91.19 287 GLU A C 1
ATOM 2246 O O . GLU A 1 287 ? -19.926 2.948 11.549 1.00 91.19 287 GLU A O 1
ATOM 2251 N N . SER A 1 288 ? -19.006 1.447 10.155 1.00 89.75 288 SER A N 1
ATOM 2252 C CA . SER A 1 288 ? -20.282 0.905 9.684 1.00 89.75 288 SER A CA 1
ATOM 2253 C C . SER A 1 288 ? -21.181 0.454 10.842 1.00 89.75 288 SER A C 1
ATOM 2255 O O . SER A 1 288 ? -22.378 0.726 10.840 1.00 89.75 288 SER A O 1
ATOM 2257 N N . ALA A 1 289 ? -20.642 -0.235 11.852 1.00 87.12 289 ALA A N 1
ATOM 2258 C CA . ALA A 1 289 ? -21.436 -0.695 12.993 1.00 87.12 289 ALA A CA 1
ATOM 2259 C C . ALA A 1 289 ? -21.972 0.461 13.858 1.00 87.12 289 ALA A C 1
ATOM 2261 O O . ALA A 1 289 ? -23.075 0.352 14.397 1.00 87.12 289 ALA A O 1
ATOM 2262 N N . ILE A 1 290 ? -21.209 1.549 13.986 1.00 85.62 290 ILE A N 1
ATOM 2263 C CA . ILE A 1 290 ? -21.623 2.758 14.703 1.00 85.62 290 ILE A CA 1
ATOM 2264 C C . ILE A 1 290 ? -22.752 3.452 13.933 1.00 85.62 290 ILE A C 1
ATOM 2266 O O . ILE A 1 290 ? -23.798 3.714 14.529 1.00 85.62 290 ILE A O 1
ATOM 2270 N N . ASP A 1 291 ? -22.615 3.624 12.618 1.00 83.94 291 ASP A N 1
ATOM 2271 C CA . ASP A 1 291 ? -23.644 4.243 11.771 1.00 83.94 291 ASP A CA 1
ATOM 2272 C C . ASP A 1 291 ? -24.974 3.478 11.808 1.00 83.94 291 ASP A C 1
ATOM 2274 O O . ASP A 1 291 ? -26.038 4.066 11.999 1.00 83.94 291 ASP A O 1
ATOM 2278 N N . HIS A 1 292 ? -24.927 2.144 11.725 1.00 79.31 292 HIS A N 1
ATOM 2279 C CA . HIS A 1 292 ? -26.128 1.305 11.829 1.00 79.31 292 HIS A CA 1
ATOM 2280 C C . HIS A 1 292 ? -26.765 1.332 13.227 1.00 79.31 292 HIS A C 1
ATOM 2282 O O . HIS A 1 292 ? -27.918 0.940 13.375 1.00 79.31 292 HIS A O 1
ATOM 2288 N N . SER A 1 293 ? -26.025 1.748 14.260 1.00 65.69 293 SER A N 1
ATOM 2289 C CA . SER A 1 293 ? -26.536 1.868 15.632 1.00 65.69 293 SER A CA 1
ATOM 2290 C C . SER A 1 293 ? -27.142 3.240 15.948 1.00 65.69 293 SER A C 1
ATOM 2292 O O . SER A 1 293 ? -27.846 3.374 16.951 1.00 65.69 293 SER A O 1
ATOM 2294 N N . ALA A 1 294 ? -26.868 4.242 15.106 1.00 58.97 294 ALA A N 1
ATOM 2295 C CA . ALA A 1 294 ? -27.403 5.597 15.210 1.00 58.97 294 ALA A CA 1
ATOM 2296 C C . ALA A 1 294 ? -28.795 5.757 14.555 1.00 58.97 294 ALA A C 1
ATOM 2298 O O . ALA A 1 294 ? -29.410 6.821 14.670 1.00 58.97 294 ALA A O 1
ATOM 2299 N N . HIS A 1 295 ? -29.299 4.716 13.884 1.00 45.56 295 HIS A N 1
ATOM 2300 C CA . HIS A 1 295 ? -30.630 4.633 13.266 1.00 45.56 295 HIS A CA 1
ATOM 2301 C C . HIS A 1 295 ? -31.517 3.604 13.981 1.00 45.56 295 HIS A C 1
ATOM 2303 O O . HIS A 1 295 ? -32.750 3.821 13.996 1.00 45.56 295 HIS A O 1
#

Foldseek 3Di:
DPDPVVVVVVVVVQVVQVVLQLVLQVQCQVVCVVVPDPDRSNPDQWTGDPLEIEGEDQDPVRQVVVVVCQVVSVVSCVVVVRSHPYYHYHYDDDDDPDPDPDPPDPPDAAALQVLVVLVVCLVVDPDPVVSVVSNVVSVVNHDDPVCLLVRLLVLLVVLLVLLVVLLVLLVVVVVLADDQDDPVPQQDPVNCVVPVVCVVVNVVNVVRNVVSVVLVVLSVVLNVLSVVLNVLSVVLNVLSPDDDPPPPDDPPCDDHHDPVSSVVSSVSSNVSVVSSVVSVVSSVVSVVVRVVVVD